Protein AF-A0A9E2UF08-F1 (afdb_monomer_lite)

pLDDT: mean 84.99, std 10.38, range [48.84, 98.25]

Secondary structure (DSSP, 8-state):
--TT-----S--HHHHT---B-HHHHHHHHHTSPPPSSSSSTTSPPPP-----HHHHTTT-SSSS---HHHHHHHHHHH---S---TTTTS----SSS-EEEEEEEEEE--S--S--GGGSTT-EEEEEEEEEEESS--STTSEEEEEEEEEEES-S-TT-SS-B--EEEEEESBSS-EE-SSGGG---BSS-B--GGGGGGGHHHHHHHHHHHHHH-S-TTS---

Sequence (226 aa):
MEPGFFGTEQFTEEDRAYRGSRFSEVRDAIFANPYQKVWGGAGEPPLPIYDVTLPSAVRGILPPGSPYFFRQAVARAVDSHADLRWGTDRKGFRRIIHPNGICLTGLWEISAQTPYSGYFRKDCRALVVGRYSTCCTETRRGYERSLSLVGKLFPTTDPNHSEPLSTANFFTQQDIGGDRTDYINDAELRNAPNTTSWRRGFGVPVLLIEATLFMKIDRQPTQRQL

Foldseek 3Di:
DPLPFQDDLADDVVQVVDDFAALLVLVCLQPVPPDDPDAPPDVHHHDDFRFQDPCLQQPQVDDDDRHRSNLRNLLCVPRGQDSDAQPPPRNGGQDNWQRAWGKDKDKDAACDADPDDDCNGHGHIFIKIKIWTWTGGDDAAQDWTWIKIKIWTFRDPDSPDPDGGRTDIAIWIAEPLTDHHRDPVPRDTDLQHHHPNVSVPVCNVSVVSQQVSCVVNPVCSRRTGD

Radius of gyration: 17.9 Å; chains: 1; bounding box: 46×44×48 Å

Structure (mmCIF, N/CA/C/O backbone):
data_AF-A0A9E2UF08-F1
#
_entry.id   AF-A0A9E2UF08-F1
#
loop_
_atom_site.group_PDB
_atom_site.id
_atom_site.type_symbol
_atom_site.label_atom_id
_atom_site.label_alt_id
_atom_site.label_comp_id
_atom_site.label_asym_id
_atom_site.label_entity_id
_atom_site.label_seq_id
_atom_site.pdbx_PDB_ins_code
_atom_site.Cartn_x
_atom_site.Cartn_y
_atom_site.Cartn_z
_atom_site.occupancy
_atom_site.B_iso_or_equiv
_atom_site.auth_seq_id
_atom_site.auth_comp_id
_atom_site.auth_asym_id
_atom_site.auth_atom_id
_atom_site.pdbx_PDB_model_num
ATOM 1 N N . MET A 1 1 ? -6.107 3.713 -19.080 1.00 51.34 1 MET A N 1
ATOM 2 C CA . MET A 1 1 ? -5.407 4.920 -18.592 1.00 51.34 1 MET A CA 1
ATOM 3 C C . MET A 1 1 ? -4.209 5.117 -19.506 1.00 51.34 1 MET A C 1
ATOM 5 O O . MET A 1 1 ? -3.535 4.127 -19.768 1.00 51.34 1 MET A O 1
ATOM 9 N N . GLU A 1 2 ? -3.999 6.308 -20.072 1.00 51.84 2 GLU A N 1
ATOM 10 C CA . GLU A 1 2 ? -2.863 6.527 -20.979 1.00 51.84 2 GLU A CA 1
ATOM 11 C C . GLU A 1 2 ? -1.526 6.249 -20.266 1.00 51.84 2 GLU A C 1
ATOM 13 O O . GLU A 1 2 ? -1.390 6.596 -19.088 1.00 51.84 2 GLU A O 1
ATOM 18 N N . PRO A 1 3 ? -0.512 5.681 -20.948 1.00 50.38 3 PRO A N 1
ATOM 19 C CA . PRO A 1 3 ? 0.769 5.312 -20.341 1.00 50.38 3 PRO A CA 1
ATOM 20 C C . PRO A 1 3 ? 1.516 6.472 -19.675 1.00 50.38 3 PRO A C 1
ATOM 22 O O . PRO A 1 3 ? 2.424 6.225 -18.887 1.00 50.38 3 PRO A O 1
ATOM 25 N N . GLY A 1 4 ? 1.140 7.721 -19.963 1.00 56.47 4 GLY A N 1
ATOM 26 C CA . GLY A 1 4 ? 1.705 8.930 -19.375 1.00 56.47 4 GLY A CA 1
ATOM 27 C C . GLY A 1 4 ? 0.835 9.613 -18.314 1.00 56.47 4 GLY A C 1
ATOM 28 O O . GLY A 1 4 ? 1.261 10.643 -17.804 1.00 56.47 4 GLY A O 1
ATOM 29 N N . PHE A 1 5 ? -0.352 9.119 -17.965 1.00 64.12 5 PHE A N 1
ATOM 30 C CA . PHE A 1 5 ? -1.219 9.799 -16.998 1.00 64.12 5 PHE A CA 1
ATOM 31 C C . PHE A 1 5 ? -1.095 9.167 -15.605 1.00 64.12 5 PHE A C 1
ATOM 33 O O . PHE A 1 5 ? -1.382 7.986 -15.421 1.00 64.12 5 PHE A O 1
ATOM 40 N N . PHE A 1 6 ? -0.651 9.956 -14.624 1.00 68.69 6 PHE A N 1
ATOM 41 C CA . PHE A 1 6 ? -0.526 9.552 -13.214 1.00 68.69 6 PHE A CA 1
ATOM 42 C C . PHE A 1 6 ? -1.674 10.090 -12.342 1.00 68.69 6 PHE A C 1
ATOM 44 O O . PHE A 1 6 ? -1.630 9.978 -11.125 1.00 68.69 6 PHE A O 1
ATOM 51 N N . GLY A 1 7 ? -2.715 10.674 -12.950 1.00 72.06 7 GLY A N 1
ATOM 52 C CA . GLY A 1 7 ? -3.831 11.279 -12.222 1.00 72.06 7 GLY A CA 1
ATOM 53 C C . GLY A 1 7 ? -3.437 12.483 -11.362 1.00 72.06 7 GLY A C 1
ATOM 54 O O . GLY A 1 7 ? -2.393 13.111 -11.559 1.00 72.06 7 GLY A O 1
ATOM 55 N N . THR A 1 8 ? -4.309 12.828 -10.413 1.00 77.44 8 THR A N 1
ATOM 56 C CA . THR A 1 8 ? -4.103 13.945 -9.483 1.00 77.44 8 THR A CA 1
ATOM 57 C C . THR A 1 8 ? -3.119 13.549 -8.383 1.00 77.44 8 THR A C 1
ATOM 59 O O . THR A 1 8 ? -3.494 12.975 -7.359 1.00 77.44 8 THR A O 1
ATOM 62 N N . GLU A 1 9 ? -1.843 13.890 -8.583 1.00 79.19 9 GLU A N 1
ATOM 63 C CA . GLU A 1 9 ? -0.777 13.599 -7.612 1.00 79.19 9 GLU A CA 1
ATOM 64 C C . GLU A 1 9 ? -0.777 14.526 -6.380 1.00 79.19 9 GLU A C 1
ATOM 66 O O . GLU A 1 9 ? -0.129 14.250 -5.373 1.00 79.19 9 GLU A O 1
ATOM 71 N N . GLN A 1 10 ? -1.540 15.617 -6.449 1.00 81.38 10 GLN A N 1
ATOM 72 C CA . GLN A 1 10 ? -1.577 16.703 -5.470 1.00 81.38 10 GLN A CA 1
ATOM 73 C C . GLN A 1 10 ? -2.413 16.377 -4.243 1.00 81.38 10 GLN A C 1
ATOM 75 O O . GLN A 1 10 ? -3.440 15.721 -4.352 1.00 81.38 10 GLN A O 1
ATOM 80 N N . PHE A 1 11 ? -2.021 16.911 -3.090 1.00 81.44 11 PHE A N 1
ATOM 81 C CA . PHE A 1 11 ? -2.913 17.063 -1.944 1.00 81.44 11 PHE A CA 1
ATOM 82 C C . PHE A 1 11 ? -3.945 18.165 -2.249 1.00 81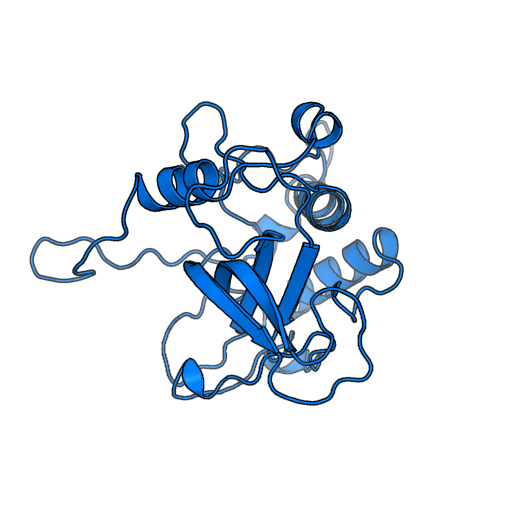.44 11 PHE A C 1
ATOM 84 O O . PHE A 1 11 ? -3.560 19.283 -2.598 1.00 81.44 11 PHE A O 1
ATOM 91 N N . THR A 1 12 ? -5.237 17.846 -2.175 1.00 84.62 12 THR A N 1
ATOM 92 C CA . THR A 1 12 ? -6.358 18.709 -2.572 1.00 84.62 12 THR A CA 1
ATOM 93 C C . THR A 1 12 ? -7.196 19.130 -1.361 1.00 84.62 12 THR A C 1
ATOM 95 O O . THR A 1 12 ? -6.949 18.731 -0.222 1.00 84.62 12 THR A O 1
ATOM 98 N N . GLU A 1 13 ? -8.204 19.972 -1.591 1.00 84.44 13 GLU A N 1
ATOM 99 C CA . GLU A 1 13 ? -9.157 20.372 -0.550 1.00 84.44 13 GLU A CA 1
ATOM 100 C C . GLU A 1 13 ? -10.019 19.207 -0.054 1.00 84.44 13 GLU A C 1
ATOM 102 O O . GLU A 1 13 ? -10.341 19.170 1.131 1.00 84.44 13 GLU A O 1
ATOM 107 N N . GLU A 1 14 ? -10.319 18.230 -0.915 1.00 83.75 14 GLU A N 1
ATOM 108 C CA . GLU A 1 14 ? -11.027 16.998 -0.539 1.00 83.75 14 GLU A CA 1
ATOM 109 C C . GLU A 1 14 ? -10.278 16.251 0.575 1.00 83.75 14 GLU A C 1
ATOM 111 O O . GLU A 1 14 ? -10.881 15.803 1.547 1.00 83.75 14 GLU A O 1
ATOM 116 N N . ASP A 1 15 ? -8.945 16.214 0.508 1.00 84.56 15 ASP A N 1
ATOM 117 C CA . ASP A 1 15 ? -8.131 15.573 1.542 1.00 84.56 15 ASP A CA 1
ATOM 118 C C . ASP A 1 15 ? -8.102 16.348 2.851 1.00 84.56 15 ASP A C 1
ATOM 120 O O . ASP A 1 15 ? -8.117 15.753 3.925 1.00 84.56 15 ASP A O 1
ATOM 124 N N . ARG A 1 16 ? -8.078 17.684 2.776 1.00 85.50 16 ARG A N 1
ATOM 125 C CA . ARG A 1 16 ? -8.164 18.555 3.962 1.00 85.50 16 ARG A CA 1
ATOM 126 C C . ARG A 1 16 ? -9.531 18.446 4.634 1.00 85.50 16 ARG A C 1
ATOM 128 O O . ARG A 1 16 ? -9.650 18.564 5.857 1.00 85.50 16 ARG A O 1
ATOM 135 N N . ALA A 1 17 ? -10.571 18.244 3.833 1.00 87.44 17 ALA A N 1
ATOM 136 C CA . ALA A 1 17 ? -11.941 18.074 4.287 1.00 87.44 17 ALA A CA 1
ATOM 137 C C . ALA A 1 17 ? -12.223 16.661 4.820 1.00 87.44 17 ALA A C 1
ATOM 139 O O . ALA A 1 17 ? -13.281 16.453 5.406 1.00 87.44 17 ALA A O 1
ATOM 140 N N . TYR A 1 18 ? -11.292 15.711 4.679 1.00 88.56 18 TYR A N 1
ATOM 141 C CA . TYR A 1 18 ? -11.469 14.338 5.137 1.00 88.56 18 TYR A CA 1
ATOM 142 C C . TYR A 1 18 ? -11.771 14.255 6.643 1.00 88.56 18 TYR A C 1
ATOM 144 O O . TYR A 1 18 ? -11.090 14.881 7.462 1.00 88.56 18 TYR A O 1
ATOM 152 N N . ARG A 1 19 ? -12.800 13.485 7.020 1.00 89.81 19 ARG A N 1
ATOM 153 C CA . ARG A 1 19 ? -13.236 13.285 8.421 1.00 89.81 19 ARG A CA 1
ATOM 154 C C . ARG A 1 19 ? -13.386 11.813 8.816 1.00 89.81 19 ARG A C 1
ATOM 156 O O . ARG A 1 19 ? -13.914 11.526 9.884 1.00 89.81 19 ARG A O 1
ATOM 163 N N . GLY A 1 20 ? -12.903 10.897 7.983 1.00 92.75 20 GLY A N 1
ATOM 164 C CA . GLY A 1 20 ? -13.119 9.461 8.142 1.00 92.75 20 GLY A CA 1
ATOM 165 C C . GLY A 1 20 ? -13.979 8.881 7.024 1.00 92.75 20 GLY A C 1
ATOM 166 O O . GLY A 1 20 ? -14.598 9.617 6.256 1.00 92.75 20 GLY A O 1
ATOM 167 N N . SER A 1 21 ? -14.011 7.553 6.954 1.00 94.56 21 SER A N 1
ATOM 168 C CA . SER A 1 21 ? -14.795 6.789 5.979 1.00 94.56 21 SER A CA 1
ATOM 169 C C . SER A 1 21 ? -15.485 5.621 6.664 1.00 94.56 21 SER A C 1
ATOM 171 O O . SER A 1 21 ? -15.026 5.138 7.703 1.00 94.56 21 SER A O 1
ATOM 173 N N . ARG A 1 22 ? -16.573 5.123 6.074 1.00 95.94 22 ARG A N 1
ATOM 174 C CA . ARG A 1 22 ? -17.138 3.832 6.477 1.00 95.94 22 ARG A CA 1
ATOM 175 C C . ARG A 1 22 ? -16.329 2.715 5.832 1.00 95.94 22 ARG A C 1
ATOM 177 O O . ARG A 1 22 ? -15.998 2.787 4.648 1.00 95.94 22 ARG A O 1
ATOM 184 N N . PHE A 1 23 ? -16.054 1.652 6.583 1.00 96.94 23 PHE A N 1
ATOM 185 C CA . PHE A 1 23 ? -15.332 0.500 6.039 1.00 96.94 23 PHE A CA 1
ATOM 186 C C . PHE A 1 23 ? -16.060 -0.115 4.833 1.00 96.94 23 PHE A C 1
ATOM 188 O O . PHE A 1 23 ? -15.421 -0.440 3.833 1.00 96.94 23 PHE A O 1
ATOM 195 N N . SER A 1 24 ? -17.389 -0.235 4.907 1.00 96.50 24 SER A N 1
ATOM 196 C CA . SER A 1 24 ? -18.222 -0.768 3.825 1.00 96.50 24 SER A CA 1
ATOM 197 C C . SER A 1 24 ? -18.086 0.039 2.536 1.00 96.50 24 SER A C 1
ATOM 199 O O . SER A 1 24 ? -17.832 -0.548 1.493 1.00 96.50 24 SER A O 1
ATOM 201 N N . GLU A 1 25 ? -18.157 1.370 2.602 1.00 94.38 25 GLU A N 1
ATOM 202 C CA . GLU A 1 25 ? -18.008 2.247 1.430 1.00 94.38 25 GLU A CA 1
ATOM 203 C C . GLU A 1 25 ? -16.636 2.079 0.768 1.00 94.38 25 GLU A C 1
ATOM 205 O O . GLU A 1 25 ? -16.538 1.973 -0.457 1.00 94.38 25 GLU A O 1
ATOM 210 N N . VAL A 1 26 ? -15.571 2.001 1.574 1.00 93.69 26 VAL A N 1
ATOM 211 C CA . VAL A 1 26 ? -14.205 1.814 1.066 1.00 93.69 26 VAL A CA 1
ATOM 212 C C . VAL A 1 26 ? -14.034 0.440 0.427 1.00 93.69 26 VAL A C 1
ATOM 214 O O . VAL A 1 26 ? -13.518 0.337 -0.689 1.00 93.69 26 VAL A O 1
ATOM 217 N N . ARG A 1 27 ? -14.499 -0.613 1.105 1.00 94.00 27 ARG A N 1
ATOM 218 C CA . ARG A 1 27 ? -14.499 -1.987 0.594 1.00 94.00 27 ARG A CA 1
ATOM 219 C C . ARG A 1 27 ? -15.261 -2.072 -0.726 1.00 94.00 27 ARG A C 1
ATOM 221 O O . ARG A 1 27 ? -14.717 -2.562 -1.712 1.00 94.00 27 ARG A O 1
ATOM 228 N N . ASP A 1 28 ? -16.496 -1.590 -0.754 1.00 92.69 28 ASP A N 1
ATOM 229 C CA . ASP A 1 28 ? -17.382 -1.717 -1.909 1.00 92.69 28 ASP A CA 1
ATOM 230 C C . ASP A 1 28 ? -16.814 -0.961 -3.111 1.00 92.69 28 ASP A C 1
ATOM 232 O O . ASP A 1 28 ? -16.818 -1.484 -4.224 1.00 92.69 28 ASP A O 1
ATOM 236 N N . ALA A 1 29 ? -16.220 0.216 -2.890 1.00 89.62 29 ALA A N 1
ATOM 237 C CA . ALA A 1 29 ? -15.519 0.932 -3.944 1.00 89.62 29 ALA A CA 1
ATOM 238 C C . ALA A 1 29 ? -14.335 0.118 -4.492 1.00 89.62 29 ALA A C 1
ATOM 240 O O . ALA A 1 29 ? -14.204 -0.035 -5.706 1.00 89.62 29 ALA A O 1
ATOM 241 N N . ILE A 1 30 ? -13.477 -0.428 -3.622 1.00 88.50 30 ILE A N 1
ATOM 242 C CA . ILE A 1 30 ? -12.298 -1.211 -4.032 1.00 88.50 30 ILE A CA 1
ATOM 243 C C . ILE A 1 30 ? -12.697 -2.427 -4.870 1.00 88.50 30 ILE A C 1
ATOM 245 O O . ILE A 1 30 ? -12.038 -2.730 -5.864 1.00 88.50 30 ILE A O 1
ATOM 249 N N . PHE A 1 31 ? -13.782 -3.104 -4.497 1.00 86.94 31 PHE A N 1
ATOM 250 C CA . PHE A 1 31 ? -14.254 -4.302 -5.188 1.00 86.94 31 PHE A CA 1
ATOM 251 C C . PHE A 1 31 ? -15.245 -4.026 -6.326 1.00 86.94 31 PHE A C 1
ATOM 253 O O . PHE A 1 31 ? -15.628 -4.966 -7.019 1.00 86.94 31 PHE A O 1
ATOM 260 N N . ALA A 1 32 ? -15.607 -2.765 -6.589 1.00 87.12 32 ALA A N 1
ATOM 261 C CA . ALA A 1 32 ? -16.484 -2.396 -7.703 1.00 87.12 32 ALA A CA 1
ATOM 262 C C . ALA A 1 32 ? -15.882 -2.736 -9.079 1.00 87.12 32 ALA A C 1
ATOM 264 O O . ALA A 1 32 ? -16.616 -2.956 -10.040 1.00 87.12 32 ALA A O 1
ATOM 265 N N . ASN A 1 33 ? -14.549 -2.799 -9.173 1.00 80.62 33 ASN A N 1
ATOM 266 C CA . ASN A 1 33 ? -13.815 -3.179 -10.380 1.00 80.62 33 ASN A CA 1
ATOM 267 C C . ASN A 1 33 ? -12.904 -4.379 -10.068 1.00 80.62 33 ASN A C 1
ATOM 269 O O . ASN A 1 33 ? -11.702 -4.193 -9.858 1.00 80.62 33 ASN A O 1
ATOM 273 N N . PRO A 1 34 ? -13.455 -5.602 -9.969 1.00 75.25 34 PRO A N 1
ATOM 274 C CA . PRO A 1 34 ? -12.687 -6.760 -9.537 1.00 75.25 34 PRO A CA 1
ATOM 275 C C . PRO A 1 34 ? -11.575 -7.100 -10.533 1.00 75.25 34 PRO A C 1
ATOM 277 O O . PRO A 1 34 ? -11.720 -6.937 -11.747 1.00 75.25 34 PRO A O 1
ATOM 280 N N . TYR A 1 35 ? -10.465 -7.624 -10.010 1.00 76.62 35 TYR A N 1
ATOM 281 C CA . TYR A 1 35 ? -9.409 -8.195 -10.840 1.00 76.62 35 TYR A CA 1
ATOM 282 C C . TYR A 1 35 ? -9.964 -9.326 -11.709 1.00 76.62 35 TYR A C 1
ATOM 284 O O . TYR A 1 35 ? -10.864 -10.064 -11.299 1.00 76.62 35 TYR A O 1
ATOM 292 N N . GLN A 1 36 ? -9.389 -9.491 -12.901 1.00 80.44 36 GLN A N 1
ATOM 293 C CA . GLN A 1 36 ? -9.712 -10.640 -13.736 1.00 80.44 36 GLN A CA 1
ATOM 294 C C . GLN A 1 36 ? -9.357 -11.930 -12.999 1.00 80.44 36 GLN A C 1
ATOM 296 O O . GLN A 1 36 ? -8.334 -12.011 -12.314 1.00 80.44 36 GLN A O 1
ATOM 301 N N . LYS A 1 37 ? -10.218 -12.939 -13.149 1.00 80.25 37 LYS A N 1
ATOM 302 C CA . LYS A 1 37 ? -10.011 -14.256 -12.535 1.00 80.25 37 LYS A CA 1
ATOM 303 C C . LYS A 1 37 ? -8.838 -14.998 -13.174 1.00 80.25 37 LYS A C 1
ATOM 305 O O . LYS A 1 37 ? -8.152 -15.747 -12.488 1.00 80.25 37 LYS A O 1
ATOM 310 N N . VAL A 1 38 ? -8.619 -14.783 -14.471 1.00 82.44 38 VAL A N 1
ATOM 311 C CA . VAL A 1 38 ? -7.543 -15.390 -15.254 1.00 82.44 38 VAL A CA 1
ATOM 312 C C . VAL A 1 38 ? -6.852 -14.287 -16.041 1.00 82.44 38 VAL A C 1
ATOM 314 O O . VAL A 1 38 ? -7.511 -13.531 -16.741 1.00 82.44 38 VAL A O 1
ATOM 317 N N . TRP A 1 39 ? -5.530 -14.212 -15.924 1.00 85.19 39 TRP A N 1
ATOM 318 C CA . TRP A 1 39 ? -4.688 -13.317 -16.714 1.00 85.19 39 TRP A CA 1
ATOM 319 C C . TRP A 1 39 ? -3.833 -14.149 -17.670 1.00 85.19 39 TRP A C 1
ATOM 321 O O . TRP A 1 39 ? -3.268 -15.162 -17.258 1.00 85.19 39 TRP A O 1
ATOM 331 N N . GLY A 1 40 ? -3.712 -13.721 -18.927 1.00 85.38 40 GLY A N 1
ATOM 332 C CA . GLY A 1 40 ? -2.859 -14.369 -19.933 1.00 85.38 40 GLY A CA 1
ATOM 333 C C . GLY A 1 40 ? -3.323 -15.757 -20.394 1.00 85.38 40 GLY A C 1
ATOM 334 O O . GLY A 1 40 ? -2.526 -16.508 -20.953 1.00 85.38 40 GLY A O 1
ATOM 335 N N . GLY A 1 41 ? -4.588 -16.113 -20.147 1.00 88.88 41 GLY A N 1
ATOM 336 C CA . GLY A 1 41 ? -5.237 -17.286 -20.739 1.00 88.88 41 GLY A CA 1
ATOM 337 C C . GLY A 1 41 ? -5.576 -17.083 -22.222 1.00 88.88 41 GLY A C 1
ATOM 338 O O . GLY A 1 41 ? -5.432 -15.989 -22.766 1.00 88.88 41 GLY A O 1
ATOM 339 N N . ALA A 1 42 ? -6.051 -18.134 -22.896 1.00 90.81 42 ALA A N 1
ATOM 340 C CA . ALA A 1 42 ? -6.475 -18.032 -24.294 1.00 90.81 42 ALA A CA 1
ATOM 341 C C . ALA A 1 42 ? -7.632 -17.025 -24.440 1.00 90.81 42 ALA A C 1
ATOM 343 O O . ALA A 1 42 ? -8.708 -17.238 -23.890 1.00 90.81 42 ALA A O 1
ATOM 344 N N . GLY A 1 43 ? -7.402 -15.933 -25.177 1.00 87.31 43 GLY A N 1
ATOM 345 C CA . GLY A 1 43 ? -8.374 -14.845 -25.347 1.00 87.31 43 GLY A CA 1
ATOM 346 C C . GLY A 1 43 ? -8.429 -13.832 -24.195 1.00 87.31 43 GLY A C 1
ATOM 347 O O . GLY A 1 43 ? -9.140 -12.839 -24.316 1.00 87.31 43 GLY A O 1
ATOM 348 N N . GLU A 1 44 ? -7.659 -14.035 -23.123 1.00 89.38 44 GLU A N 1
ATOM 349 C CA . GLU A 1 44 ? -7.601 -13.133 -21.968 1.00 89.38 44 GLU A CA 1
ATOM 350 C C . GLU A 1 44 ? -6.382 -12.203 -22.059 1.00 89.38 44 GLU A C 1
ATOM 352 O O . GLU A 1 44 ? -5.307 -12.619 -22.510 1.00 89.38 44 GLU A O 1
ATOM 357 N N . PRO A 1 45 ? -6.487 -10.941 -21.614 1.00 87.94 45 PRO A N 1
ATOM 358 C CA . PRO A 1 45 ? -5.351 -10.033 -21.638 1.00 87.94 45 PRO A CA 1
ATOM 359 C C . PRO A 1 45 ? -4.277 -10.456 -20.617 1.00 87.94 45 PRO A C 1
ATOM 361 O O . PRO A 1 45 ? -4.574 -11.101 -19.606 1.00 87.94 45 PRO A O 1
ATOM 364 N N . PRO A 1 46 ? -3.003 -10.095 -20.847 1.00 86.94 46 PRO A N 1
ATOM 365 C CA . PRO A 1 46 ? -1.935 -10.363 -19.892 1.00 86.94 46 PRO A CA 1
ATOM 366 C C . PRO A 1 46 ? -2.100 -9.517 -18.624 1.00 86.94 46 PRO A C 1
ATOM 368 O O . PRO A 1 46 ? -2.690 -8.434 -18.656 1.00 86.94 46 PRO A O 1
ATOM 371 N N . LEU A 1 47 ? -1.524 -9.986 -17.512 1.00 83.94 47 LEU A N 1
ATOM 372 C CA . LEU A 1 47 ? -1.447 -9.202 -16.278 1.00 83.94 47 LEU A CA 1
ATOM 373 C C . LEU A 1 47 ? -0.703 -7.885 -16.568 1.00 83.94 47 LEU A C 1
ATOM 375 O O . LEU A 1 47 ? 0.437 -7.941 -17.040 1.00 83.94 47 LEU A O 1
ATOM 379 N N . PRO A 1 48 ? -1.299 -6.707 -16.303 1.00 83.19 48 PRO A N 1
ATOM 380 C CA . PRO A 1 48 ? -0.628 -5.442 -16.549 1.00 83.19 48 PRO A CA 1
ATOM 381 C C . PRO A 1 48 ? 0.588 -5.299 -15.633 1.00 83.19 48 PRO A C 1
ATOM 383 O O . PRO A 1 48 ? 0.483 -5.437 -14.414 1.00 83.19 48 PRO A O 1
ATOM 386 N N . ILE A 1 49 ? 1.730 -4.976 -16.238 1.00 86.88 49 ILE A N 1
ATOM 387 C CA . ILE A 1 49 ? 2.972 -4.641 -15.544 1.00 86.88 49 ILE A CA 1
ATOM 388 C C . ILE A 1 49 ? 3.323 -3.205 -15.912 1.00 86.88 49 ILE A C 1
ATOM 390 O O . ILE A 1 49 ? 3.379 -2.843 -17.086 1.00 86.88 49 ILE A O 1
ATOM 394 N N . TYR A 1 50 ? 3.529 -2.380 -14.894 1.00 87.19 50 TYR A N 1
ATOM 395 C CA . TYR A 1 50 ? 3.889 -0.979 -15.041 1.00 87.19 50 TYR A CA 1
ATOM 396 C C . TYR A 1 50 ? 5.316 -0.743 -14.564 1.00 87.19 50 TYR A C 1
ATOM 398 O O . TYR A 1 50 ? 5.683 -1.135 -13.455 1.00 87.19 50 TYR A O 1
ATOM 406 N N . ASP A 1 51 ? 6.089 -0.035 -15.379 1.00 85.19 51 ASP A N 1
ATOM 407 C CA . ASP A 1 51 ? 7.476 0.278 -15.071 1.00 85.19 51 ASP A CA 1
ATOM 408 C C . ASP A 1 51 ? 7.611 1.525 -14.208 1.00 85.19 51 ASP A C 1
ATOM 410 O O . ASP A 1 51 ? 6.924 2.532 -14.406 1.00 85.19 51 ASP A O 1
ATOM 414 N N . VAL A 1 52 ? 8.575 1.477 -13.291 1.00 84.88 52 VAL A N 1
ATOM 415 C CA . VAL A 1 52 ? 9.099 2.676 -12.636 1.00 84.88 52 VAL A CA 1
ATOM 416 C C . VAL A 1 52 ? 10.342 3.099 -13.398 1.00 84.88 52 VAL A C 1
ATOM 418 O O . VAL A 1 52 ? 11.323 2.361 -13.458 1.00 84.88 52 VAL A O 1
ATOM 421 N N . THR A 1 53 ? 10.309 4.292 -13.982 1.00 83.31 53 THR A N 1
ATOM 422 C CA . THR A 1 53 ? 11.397 4.793 -14.829 1.00 83.31 53 THR A CA 1
ATOM 423 C C . THR A 1 53 ? 11.953 6.103 -14.279 1.00 83.31 53 THR A C 1
ATOM 425 O O . THR A 1 53 ? 11.226 6.893 -13.668 1.00 83.31 53 THR A O 1
ATOM 428 N N . LEU A 1 54 ? 13.232 6.388 -14.534 1.00 83.31 54 LEU A N 1
ATOM 429 C CA . LEU A 1 54 ? 13.814 7.683 -14.173 1.00 83.31 54 LEU A CA 1
ATOM 430 C C . LEU A 1 54 ? 13.027 8.862 -14.784 1.00 83.31 54 LEU A C 1
ATOM 432 O O . LEU A 1 54 ? 12.680 9.760 -14.019 1.00 83.31 54 LEU A O 1
ATOM 436 N N . PRO A 1 55 ? 12.625 8.845 -16.077 1.00 82.56 55 PRO A N 1
ATOM 437 C CA . PRO A 1 55 ? 11.746 9.867 -16.649 1.00 82.56 55 PRO A CA 1
ATOM 438 C C . PRO A 1 55 ? 10.447 10.092 -15.868 1.00 82.56 55 PRO A C 1
ATOM 440 O O . PRO A 1 55 ? 10.061 11.239 -15.654 1.00 82.56 55 PRO A O 1
ATOM 443 N N . SER A 1 56 ? 9.783 9.027 -15.397 1.00 79.56 56 SER A N 1
ATOM 444 C CA . SER A 1 56 ? 8.591 9.183 -14.549 1.00 79.56 56 SER A CA 1
ATOM 445 C C . SER A 1 56 ? 8.905 9.830 -13.200 1.00 79.56 56 SER A C 1
ATOM 447 O O . SER A 1 56 ? 8.128 10.662 -12.736 1.00 79.56 56 SER A O 1
ATOM 449 N N . ALA A 1 57 ? 10.061 9.509 -12.610 1.00 81.31 57 ALA A N 1
ATOM 450 C CA . ALA A 1 57 ? 10.489 10.059 -11.331 1.00 81.31 57 ALA A CA 1
ATOM 451 C C . ALA A 1 57 ? 10.914 11.531 -11.421 1.00 81.31 57 ALA A C 1
ATOM 453 O O . ALA A 1 57 ? 10.783 12.225 -10.426 1.00 81.31 57 ALA A O 1
ATOM 454 N N . VAL A 1 58 ? 11.382 12.023 -12.579 1.00 81.50 58 VAL A N 1
ATOM 455 C CA . VAL A 1 58 ? 11.811 13.429 -12.779 1.00 81.50 58 VAL A CA 1
ATOM 456 C C . VAL A 1 58 ? 10.784 14.301 -13.509 1.00 81.50 58 VAL A C 1
ATOM 458 O O . VAL A 1 58 ? 11.052 15.456 -13.853 1.00 81.50 58 VAL A O 1
ATOM 461 N N . ARG A 1 59 ? 9.592 13.769 -13.786 1.00 79.38 59 ARG A N 1
ATOM 462 C CA . ARG A 1 59 ? 8.580 14.483 -14.567 1.00 79.38 59 ARG A CA 1
ATOM 463 C C . ARG A 1 59 ? 8.111 15.755 -13.855 1.00 79.38 59 ARG A C 1
ATOM 465 O O . ARG A 1 59 ? 7.684 15.713 -12.704 1.00 79.38 59 ARG A O 1
ATOM 472 N N . GLY A 1 60 ? 8.121 16.877 -14.576 1.00 71.19 60 GLY A N 1
ATOM 473 C CA . GLY A 1 60 ? 7.726 18.186 -14.041 1.00 71.19 60 GLY A CA 1
ATOM 474 C C . GLY A 1 60 ? 8.834 18.913 -13.269 1.00 71.19 60 GLY A C 1
ATOM 475 O O . GLY A 1 60 ? 8.538 19.846 -12.535 1.00 71.19 60 GLY A O 1
ATOM 476 N N . ILE A 1 61 ? 10.102 18.493 -13.398 1.00 76.75 61 ILE A N 1
ATOM 477 C CA . ILE A 1 61 ? 11.251 19.229 -12.835 1.00 76.75 61 ILE A CA 1
ATOM 478 C C . ILE A 1 61 ? 11.664 20.424 -13.715 1.00 76.75 61 ILE A C 1
ATOM 480 O O . ILE A 1 61 ? 12.127 21.431 -13.183 1.00 76.75 61 ILE A O 1
ATOM 484 N N . LEU A 1 62 ? 11.506 20.340 -15.043 1.00 65.88 62 LEU A N 1
ATOM 485 C CA . LEU A 1 62 ? 11.930 21.405 -15.964 1.00 65.88 62 LEU A CA 1
ATOM 486 C C . LEU A 1 62 ? 10.806 22.440 -16.215 1.00 65.88 62 LEU A C 1
ATOM 488 O O . LEU A 1 62 ? 9.664 22.033 -16.446 1.00 65.88 62 LEU A O 1
ATOM 492 N N . PRO A 1 63 ? 11.099 23.760 -16.189 1.00 57.59 63 PRO A N 1
ATOM 493 C CA . PRO A 1 63 ? 10.111 24.816 -16.432 1.00 57.59 63 PRO A CA 1
ATOM 494 C C . PRO A 1 63 ? 9.737 25.002 -17.922 1.00 57.59 63 PRO A C 1
ATOM 496 O O . PRO A 1 63 ? 10.521 24.604 -18.784 1.00 57.59 63 PRO A O 1
ATOM 499 N N . PRO A 1 64 ? 8.605 25.684 -18.233 1.00 56.09 64 PRO A N 1
ATOM 500 C CA . PRO A 1 64 ? 7.677 26.329 -17.299 1.00 56.09 64 PRO A CA 1
ATOM 501 C C . PRO A 1 64 ? 6.285 25.667 -17.286 1.00 56.09 64 PRO A C 1
ATOM 503 O O . PRO A 1 64 ? 5.631 25.545 -18.317 1.00 56.09 64 PRO A O 1
ATOM 506 N N . GLY A 1 65 ? 5.792 25.293 -16.099 1.00 54.59 65 GLY A N 1
ATOM 507 C CA . GLY A 1 65 ? 4.343 25.161 -15.868 1.00 54.59 65 GLY A CA 1
ATOM 508 C C . GLY A 1 65 ? 3.818 23.839 -15.306 1.00 54.59 65 GLY A C 1
ATOM 509 O O . GLY A 1 65 ? 2.647 23.784 -14.949 1.00 54.59 65 GLY A O 1
ATOM 510 N N . SER A 1 66 ? 4.629 22.787 -15.168 1.00 60.72 66 SER A N 1
ATOM 511 C CA . SER A 1 66 ? 4.178 21.555 -14.498 1.00 60.72 66 SER A CA 1
ATOM 512 C C . SER A 1 66 ? 4.820 21.430 -13.122 1.00 60.72 66 SER A C 1
ATOM 514 O O . SER A 1 66 ? 6.046 21.455 -13.040 1.00 60.72 66 SER A O 1
ATOM 516 N N . PRO A 1 67 ? 4.043 21.295 -12.036 1.00 73.69 67 PRO A N 1
ATOM 517 C CA . PRO A 1 67 ? 4.630 21.050 -10.735 1.00 73.69 67 PRO A CA 1
ATOM 518 C C . PRO A 1 67 ? 5.292 19.669 -10.706 1.00 73.69 67 PRO A C 1
ATOM 520 O O . PRO A 1 67 ? 4.860 18.734 -11.382 1.00 73.69 67 PRO A O 1
ATOM 523 N N . TYR A 1 68 ? 6.351 19.542 -9.908 1.00 82.81 68 TYR A N 1
ATOM 524 C CA . TYR A 1 68 ? 7.107 18.301 -9.803 1.00 82.81 68 TYR A CA 1
ATOM 525 C C . TYR A 1 68 ? 6.234 17.170 -9.227 1.00 82.81 68 TYR A C 1
ATOM 527 O O . TYR A 1 68 ? 6.018 17.097 -8.015 1.00 82.81 68 TYR A O 1
ATOM 535 N N . PHE A 1 69 ? 5.744 16.280 -10.097 1.00 82.88 69 PHE A N 1
ATOM 536 C CA . PHE A 1 69 ? 4.730 15.272 -9.766 1.00 82.88 69 PHE A CA 1
ATOM 537 C C . PHE A 1 69 ? 5.164 14.339 -8.635 1.00 82.88 69 PHE A C 1
ATOM 539 O O . PHE A 1 69 ? 4.374 14.055 -7.737 1.00 82.88 69 PHE A O 1
ATOM 546 N N . PHE A 1 70 ? 6.426 13.901 -8.626 1.00 83.81 70 PHE A N 1
ATOM 547 C CA . PHE A 1 70 ? 6.889 12.991 -7.582 1.00 83.81 70 PHE A CA 1
ATOM 548 C C . PHE A 1 70 ? 6.938 13.676 -6.211 1.00 83.81 70 PHE A C 1
ATOM 550 O O . PHE A 1 70 ? 6.500 13.099 -5.221 1.00 83.81 70 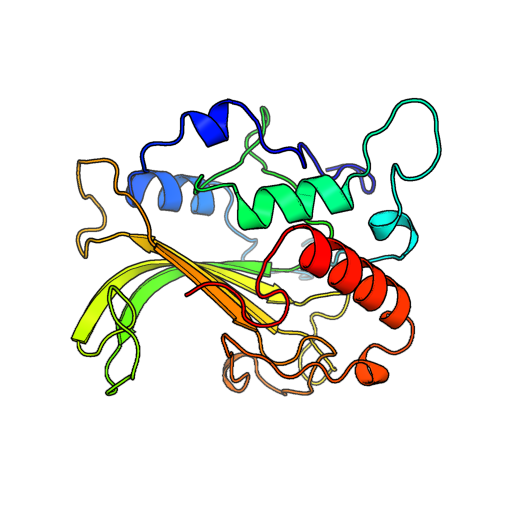PHE A O 1
ATOM 557 N N . ARG A 1 71 ? 7.347 14.950 -6.144 1.00 83.69 71 ARG A N 1
ATOM 558 C CA . ARG A 1 71 ? 7.273 15.727 -4.897 1.00 83.69 71 ARG A CA 1
ATOM 559 C C . ARG A 1 71 ? 5.838 15.846 -4.382 1.00 83.69 71 ARG A C 1
ATOM 561 O O . ARG A 1 71 ? 5.626 15.745 -3.179 1.00 83.69 71 ARG A O 1
ATOM 568 N N . GLN A 1 72 ? 4.868 16.048 -5.273 1.00 85.88 72 GLN A N 1
ATOM 569 C CA . GLN A 1 72 ? 3.451 16.109 -4.901 1.00 85.88 72 GLN A CA 1
ATOM 570 C C . GLN A 1 72 ? 2.953 14.766 -4.366 1.00 85.88 72 GLN A C 1
ATOM 572 O O . GLN A 1 72 ? 2.333 14.728 -3.306 1.00 85.88 72 GLN A O 1
ATOM 577 N N . ALA A 1 73 ? 3.311 13.671 -5.038 1.00 85.19 73 ALA A N 1
ATOM 578 C CA . ALA A 1 73 ? 2.967 12.325 -4.605 1.00 85.19 73 ALA A CA 1
ATOM 579 C C . ALA A 1 73 ? 3.560 11.983 -3.226 1.00 85.19 73 ALA A C 1
ATOM 581 O O . ALA A 1 73 ? 2.873 11.347 -2.426 1.00 85.19 73 ALA A O 1
ATOM 582 N N . VAL A 1 74 ? 4.798 12.418 -2.942 1.00 84.56 74 VAL A N 1
ATOM 583 C CA . VAL A 1 74 ? 5.456 12.247 -1.634 1.00 84.56 74 VAL A CA 1
ATOM 584 C C . VAL A 1 74 ? 4.763 13.078 -0.556 1.00 84.56 74 VAL A C 1
ATOM 586 O O . VAL A 1 74 ? 4.381 12.518 0.465 1.00 84.56 74 VAL A O 1
ATOM 589 N N . ALA A 1 75 ? 4.531 14.375 -0.793 1.00 84.38 75 ALA A N 1
ATOM 590 C CA . ALA A 1 75 ? 3.809 15.238 0.151 1.00 84.38 75 ALA A CA 1
ATOM 591 C C . ALA A 1 75 ? 2.435 14.657 0.490 1.00 84.38 75 ALA A C 1
ATOM 593 O O . ALA A 1 75 ? 2.080 14.480 1.649 1.00 84.38 75 ALA A O 1
ATOM 594 N N . ARG A 1 76 ? 1.701 14.227 -0.536 1.00 85.69 76 ARG A N 1
ATOM 595 C CA . ARG A 1 76 ? 0.415 13.566 -0.364 1.00 85.69 76 ARG A CA 1
ATOM 596 C C . ARG A 1 76 ? 0.514 12.287 0.467 1.00 85.69 76 ARG A C 1
ATOM 598 O O . ARG A 1 76 ? -0.366 12.043 1.280 1.00 85.69 76 ARG A O 1
ATOM 605 N N . ALA A 1 77 ? 1.519 11.446 0.232 1.00 84.75 77 ALA A N 1
ATOM 606 C CA . ALA A 1 77 ? 1.662 10.190 0.966 1.00 84.75 77 ALA A CA 1
ATOM 607 C C . ALA A 1 77 ? 1.843 10.411 2.476 1.00 84.75 77 ALA A C 1
ATOM 609 O O . ALA A 1 77 ? 1.424 9.557 3.250 1.00 84.75 77 ALA A O 1
ATOM 610 N N . VAL A 1 78 ? 2.436 11.543 2.866 1.00 81.88 78 VAL A N 1
ATOM 611 C CA . VAL A 1 78 ? 2.659 11.929 4.264 1.00 81.88 78 VAL A CA 1
ATOM 612 C C . VAL A 1 78 ? 1.444 12.656 4.855 1.00 81.88 78 VAL A C 1
ATOM 614 O O . VAL A 1 78 ? 1.034 12.333 5.966 1.00 81.88 78 VAL A O 1
ATOM 617 N N . ASP A 1 79 ? 0.848 13.592 4.108 1.00 83.69 79 ASP A N 1
ATOM 618 C CA . ASP A 1 79 ? -0.151 14.536 4.637 1.00 83.69 79 ASP A CA 1
ATOM 619 C C . ASP A 1 79 ? -1.614 14.086 4.444 1.00 83.69 79 ASP A C 1
ATOM 621 O O . ASP A 1 79 ? -2.527 14.585 5.105 1.00 83.69 79 ASP A O 1
ATOM 625 N N . SER A 1 80 ? -1.884 13.174 3.505 1.00 85.38 80 SER A N 1
ATOM 626 C CA . SER A 1 80 ? -3.251 12.781 3.146 1.00 85.38 80 SER A CA 1
ATOM 627 C C . SER A 1 80 ? -3.804 11.692 4.056 1.00 85.38 80 SER A C 1
ATOM 629 O O . SER A 1 80 ? -3.354 10.548 4.022 1.00 85.38 80 SER A O 1
ATOM 631 N N . HIS A 1 81 ? -4.887 12.007 4.766 1.00 86.62 81 HIS A N 1
ATOM 632 C CA . HIS A 1 81 ? -5.633 11.024 5.554 1.00 86.62 81 HIS A CA 1
ATOM 633 C C . HIS A 1 81 ? -6.728 10.292 4.765 1.00 86.62 81 HIS A C 1
ATOM 635 O O . HIS A 1 81 ? -7.214 9.278 5.254 1.00 86.62 81 HIS A O 1
ATOM 641 N N . ALA A 1 82 ? -7.078 10.740 3.554 1.00 88.06 82 ALA A N 1
ATOM 642 C CA . ALA A 1 82 ? -8.121 10.118 2.735 1.00 88.06 82 ALA A CA 1
ATOM 643 C C . ALA A 1 82 ? -7.863 8.623 2.453 1.00 88.06 82 ALA A C 1
ATOM 645 O O . ALA A 1 82 ? -6.734 8.222 2.154 1.00 88.06 82 ALA A O 1
ATOM 646 N N . ASP A 1 83 ? -8.919 7.807 2.521 1.00 88.00 83 ASP A N 1
ATOM 647 C CA . ASP A 1 83 ? -8.842 6.353 2.292 1.00 88.00 83 ASP A CA 1
ATOM 648 C C . ASP A 1 83 ? -8.985 5.971 0.817 1.00 88.00 83 ASP A C 1
ATOM 650 O O . ASP A 1 83 ? -8.415 4.979 0.360 1.00 88.00 83 ASP A O 1
ATOM 654 N N . LEU A 1 84 ? -9.721 6.778 0.055 1.00 84.81 84 LEU A N 1
ATOM 655 C CA . LEU A 1 84 ? -9.986 6.563 -1.357 1.00 84.81 84 LEU A CA 1
ATOM 656 C C . LEU A 1 84 ? -9.639 7.802 -2.165 1.00 84.81 84 LEU A C 1
ATOM 658 O O . LEU A 1 84 ? -9.923 8.924 -1.759 1.00 84.81 84 LEU A O 1
ATOM 662 N N . ARG A 1 85 ? -9.095 7.578 -3.362 1.00 79.19 85 ARG A N 1
ATOM 663 C CA . ARG A 1 85 ? -8.942 8.613 -4.381 1.00 79.19 85 ARG A CA 1
ATOM 664 C C . ARG A 1 85 ? -9.157 8.039 -5.757 1.00 79.19 85 ARG A C 1
ATOM 666 O O . ARG A 1 85 ? -8.306 7.339 -6.298 1.00 79.19 85 ARG A O 1
ATOM 673 N N . TRP A 1 86 ? -10.311 8.372 -6.298 1.00 71.38 86 TRP A N 1
ATOM 674 C CA . TRP A 1 86 ? -10.882 7.742 -7.475 1.00 71.38 86 TRP A CA 1
ATOM 675 C C . TRP A 1 86 ? -10.791 8.615 -8.726 1.00 71.38 86 TRP A C 1
ATOM 677 O O . TRP A 1 86 ? -10.974 8.098 -9.822 1.00 71.38 86 TRP A O 1
ATOM 687 N N . GLY A 1 87 ? -10.476 9.906 -8.573 1.00 68.75 87 GLY A N 1
ATOM 688 C CA . GLY A 1 87 ? -10.629 10.872 -9.658 1.00 68.75 87 GLY A CA 1
ATOM 689 C C . GLY A 1 87 ? -12.095 11.002 -10.087 1.00 68.75 87 GLY A C 1
ATOM 690 O O . GLY A 1 87 ? -12.989 10.357 -9.536 1.00 68.75 87 GLY A O 1
ATOM 691 N N . THR A 1 88 ? -12.362 11.837 -11.087 1.00 70.81 88 THR A N 1
ATOM 692 C CA . THR A 1 88 ? -13.721 12.015 -11.627 1.00 70.81 88 THR A CA 1
ATOM 693 C C . THR A 1 88 ? -14.242 10.770 -12.349 1.00 70.81 88 THR A C 1
ATOM 695 O O . THR A 1 88 ? -15.450 10.565 -12.417 1.00 70.81 88 THR A O 1
ATOM 698 N N . ASP A 1 89 ? -13.350 9.919 -12.861 1.00 73.19 89 ASP A N 1
ATOM 699 C CA . ASP A 1 89 ? -13.683 8.722 -13.640 1.00 73.19 89 ASP A CA 1
ATOM 700 C C . ASP A 1 89 ? -13.917 7.466 -12.791 1.00 73.19 89 ASP A C 1
ATOM 702 O O . ASP A 1 89 ? -14.248 6.409 -13.331 1.00 73.19 89 ASP A O 1
ATOM 706 N N . ARG A 1 90 ? -13.737 7.570 -11.471 1.00 71.50 90 ARG A N 1
ATOM 707 C CA . ARG A 1 90 ? -13.798 6.441 -10.546 1.00 71.50 90 ARG A CA 1
ATOM 708 C C . ARG A 1 90 ? -12.908 5.272 -10.937 1.00 71.50 90 ARG A C 1
ATOM 710 O O . ARG A 1 90 ? -13.281 4.117 -10.746 1.00 71.50 90 ARG A O 1
ATOM 717 N N . LYS A 1 91 ? -11.693 5.558 -11.411 1.00 72.25 91 LYS A N 1
ATOM 718 C CA . LYS A 1 91 ? -10.662 4.533 -11.670 1.00 72.25 91 LYS A CA 1
ATOM 719 C C . LYS A 1 91 ? -9.394 4.714 -10.844 1.00 72.25 91 LYS A C 1
ATOM 721 O O . LYS A 1 91 ? -8.495 3.876 -10.900 1.00 72.25 91 LYS A O 1
ATOM 726 N N . GLY A 1 92 ? -9.334 5.780 -10.053 1.00 77.75 92 GLY A N 1
ATOM 727 C CA . GLY A 1 92 ? -8.171 6.138 -9.261 1.00 77.75 92 GLY A CA 1
ATOM 728 C C . GLY A 1 92 ? -7.013 6.601 -10.128 1.00 77.75 92 GLY A C 1
ATOM 729 O O . GLY A 1 92 ? -7.192 7.062 -11.253 1.00 77.75 92 GLY A O 1
ATOM 730 N N . PHE A 1 93 ? -5.804 6.512 -9.590 1.00 78.69 93 PHE A N 1
ATOM 731 C CA . PHE A 1 93 ? -4.605 6.959 -10.281 1.00 78.69 93 PHE A CA 1
ATOM 732 C C . PHE A 1 93 ? -3.484 5.930 -10.173 1.00 78.69 93 PHE A C 1
ATOM 734 O O . PHE A 1 93 ? -3.403 5.148 -9.221 1.00 78.69 93 PHE A O 1
ATOM 741 N N . ARG A 1 94 ? -2.596 5.925 -11.167 1.00 83.88 94 ARG A N 1
ATOM 742 C CA . ARG A 1 94 ? -1.418 5.061 -11.162 1.00 83.88 94 ARG A CA 1
ATOM 743 C C . ARG A 1 94 ? -0.312 5.722 -10.347 1.00 83.88 94 ARG A C 1
ATOM 745 O O . ARG A 1 94 ? 0.092 6.830 -10.667 1.00 83.88 94 ARG A O 1
ATOM 752 N N . ARG A 1 95 ? 0.210 5.022 -9.339 1.00 85.88 95 ARG A N 1
ATOM 753 C CA . ARG A 1 95 ? 1.316 5.522 -8.508 1.00 85.88 95 ARG A CA 1
ATOM 754 C C . ARG A 1 95 ? 2.629 5.577 -9.294 1.00 85.88 95 ARG A C 1
ATOM 756 O O . ARG A 1 95 ? 2.904 4.681 -10.086 1.00 85.88 95 ARG A O 1
ATOM 763 N N . ILE A 1 96 ? 3.456 6.585 -9.020 1.00 86.44 96 ILE A N 1
ATOM 764 C CA . ILE A 1 96 ? 4.815 6.715 -9.582 1.00 86.44 96 ILE A CA 1
ATOM 765 C C . ILE A 1 96 ? 5.739 5.604 -9.058 1.00 86.44 96 ILE A C 1
ATOM 767 O O . ILE A 1 96 ? 6.498 5.018 -9.823 1.00 86.44 96 ILE A O 1
ATOM 771 N N . ILE A 1 97 ? 5.642 5.290 -7.762 1.00 87.38 97 ILE A N 1
ATOM 772 C CA . ILE A 1 97 ? 6.376 4.210 -7.089 1.00 87.38 97 ILE A CA 1
ATOM 773 C C . ILE A 1 97 ? 5.362 3.173 -6.594 1.00 87.38 97 ILE A C 1
ATOM 775 O O . ILE A 1 97 ? 4.242 3.515 -6.211 1.00 87.38 97 ILE A O 1
ATOM 779 N N . HIS A 1 98 ? 5.748 1.898 -6.607 1.00 91.00 98 HIS A N 1
ATOM 780 C CA . HIS A 1 98 ? 4.855 0.763 -6.359 1.00 91.00 98 HIS A CA 1
ATOM 781 C C . HIS A 1 98 ? 3.607 0.739 -7.269 1.00 91.00 98 HIS A C 1
ATOM 783 O O . HIS A 1 98 ? 2.493 0.601 -6.752 1.00 91.00 98 HIS A O 1
ATOM 789 N N . PRO A 1 99 ? 3.715 0.876 -8.606 1.00 89.56 99 PRO A N 1
ATOM 790 C CA . PRO A 1 99 ? 2.538 0.899 -9.478 1.00 89.56 99 PRO A CA 1
ATOM 791 C C . PRO A 1 99 ? 1.823 -0.461 -9.535 1.00 89.56 99 PRO A C 1
ATOM 793 O O . PRO A 1 99 ? 0.599 -0.507 -9.646 1.00 89.56 99 PRO A O 1
ATOM 796 N N . ASN A 1 100 ? 2.565 -1.557 -9.364 1.00 90.69 100 ASN A N 1
ATOM 797 C CA . ASN A 1 100 ? 2.047 -2.921 -9.399 1.00 90.69 100 ASN A CA 1
ATOM 798 C C . ASN A 1 100 ? 1.635 -3.366 -7.992 1.00 90.69 100 ASN A C 1
ATOM 800 O O . ASN A 1 100 ? 2.466 -3.420 -7.082 1.00 90.69 100 ASN A O 1
ATOM 804 N N . GLY A 1 101 ? 0.356 -3.676 -7.796 1.00 90.25 101 GLY A N 1
ATOM 805 C CA . GLY A 1 101 ? -0.143 -4.147 -6.510 1.00 90.25 101 GLY A CA 1
ATOM 806 C C . GLY A 1 101 ? -1.626 -4.481 -6.514 1.00 90.25 101 GLY A C 1
ATOM 807 O O . GLY A 1 101 ? -2.361 -4.080 -7.417 1.00 90.25 101 GLY A O 1
ATOM 808 N N . ILE A 1 102 ? -2.039 -5.193 -5.474 1.00 89.88 102 ILE A N 1
ATOM 809 C CA . ILE A 1 102 ? -3.407 -5.637 -5.240 1.00 89.88 102 ILE A CA 1
ATOM 810 C C . ILE A 1 102 ? -3.963 -5.022 -3.961 1.00 89.88 102 ILE A C 1
ATOM 812 O O . ILE A 1 102 ? -3.228 -4.827 -2.991 1.00 89.88 102 ILE A O 1
ATOM 816 N N . CYS A 1 103 ? -5.257 -4.727 -3.954 1.00 92.12 103 CYS A N 1
ATOM 817 C CA . CYS A 1 103 ? -5.966 -4.364 -2.733 1.00 92.12 103 CYS A CA 1
ATOM 818 C C . CYS A 1 103 ? -6.452 -5.621 -2.002 1.00 92.12 103 CYS A C 1
ATOM 820 O O . CYS A 1 103 ? -6.864 -6.598 -2.625 1.00 92.12 103 CYS A O 1
ATOM 822 N N . LEU A 1 104 ? -6.402 -5.574 -0.677 1.00 93.00 104 LEU A N 1
ATOM 823 C CA . LEU A 1 104 ? -6.783 -6.634 0.246 1.00 93.00 104 LEU A CA 1
ATOM 824 C C . LEU A 1 104 ? -7.686 -6.043 1.326 1.00 93.00 104 LEU A C 1
ATOM 826 O O . LEU A 1 104 ? -7.525 -4.885 1.714 1.00 93.00 104 LEU A O 1
ATOM 830 N N . THR A 1 105 ? -8.585 -6.857 1.865 1.00 96.06 105 THR A N 1
ATOM 831 C CA . THR A 1 105 ? -9.345 -6.522 3.073 1.00 96.06 105 THR A CA 1
ATOM 832 C C . THR A 1 105 ? -9.313 -7.682 4.046 1.00 96.06 105 THR A C 1
ATOM 834 O O . THR A 1 105 ? -9.271 -8.834 3.617 1.00 96.06 105 THR A O 1
ATOM 837 N N . GLY A 1 106 ? -9.377 -7.404 5.343 1.00 96.44 106 GLY A N 1
ATOM 838 C CA . GLY A 1 106 ? -9.386 -8.462 6.346 1.00 96.44 106 GLY A CA 1
ATOM 839 C C . GLY A 1 106 ? -9.496 -7.944 7.771 1.00 96.44 106 GLY A C 1
ATOM 840 O O . GLY A 1 106 ? -9.913 -6.810 8.004 1.00 96.44 106 GLY A O 1
ATOM 841 N N . LEU A 1 107 ? -9.093 -8.795 8.711 1.00 97.50 107 LEU A N 1
ATOM 842 C CA . LEU A 1 107 ? -8.953 -8.467 10.123 1.00 97.50 107 LEU A CA 1
ATOM 843 C C . LEU A 1 107 ? -7.469 -8.264 10.443 1.00 97.50 107 LEU A C 1
ATOM 845 O O . LEU A 1 107 ? -6.651 -9.152 10.217 1.00 97.50 107 LEU A O 1
ATOM 849 N N . TRP A 1 108 ? -7.138 -7.094 10.971 1.00 96.38 108 TRP A N 1
ATOM 850 C CA . TRP A 1 108 ? -5.871 -6.818 11.629 1.00 96.38 108 TRP A CA 1
ATOM 851 C C . TRP A 1 108 ? -5.938 -7.306 13.071 1.00 96.38 108 TRP A C 1
ATOM 853 O O . TRP A 1 108 ? -6.886 -6.971 13.782 1.00 96.38 108 TRP A O 1
ATOM 863 N N . GLU A 1 109 ? -4.936 -8.071 13.496 1.00 96.56 109 GLU A N 1
ATOM 864 C CA . GLU A 1 109 ? -4.826 -8.593 14.855 1.00 96.56 109 GLU A CA 1
ATOM 865 C C . GLU A 1 109 ? -3.355 -8.679 15.274 1.00 96.56 109 GLU A C 1
ATOM 867 O O . GLU A 1 109 ? -2.537 -9.273 14.571 1.00 96.56 109 GLU A O 1
ATOM 872 N N . ILE A 1 110 ? -3.015 -8.092 16.424 1.00 95.31 110 ILE A N 1
ATOM 873 C CA . ILE A 1 110 ? -1.681 -8.214 17.025 1.00 95.31 110 ILE A CA 1
ATOM 874 C C . ILE A 1 110 ? -1.740 -9.238 18.156 1.00 95.31 110 ILE A C 1
ATOM 876 O O . ILE A 1 110 ? -2.196 -8.933 19.253 1.00 95.31 110 ILE A O 1
ATOM 880 N N . SER A 1 111 ? -1.252 -10.451 17.912 1.00 95.56 111 SER A N 1
ATOM 881 C CA . SER A 1 111 ? -1.262 -11.536 18.906 1.00 95.56 111 SER A CA 1
ATOM 882 C C . SER A 1 111 ? -0.036 -11.545 19.831 1.00 95.56 111 SER A C 1
ATOM 884 O O . SER A 1 111 ? -0.082 -12.087 20.938 1.00 95.56 111 SER A O 1
ATOM 886 N N . ALA A 1 112 ? 1.073 -10.939 19.400 1.00 95.12 112 ALA A N 1
ATOM 887 C CA . ALA A 1 112 ? 2.329 -10.899 20.143 1.00 95.12 112 ALA A CA 1
ATOM 888 C C . ALA A 1 112 ? 2.480 -9.607 20.959 1.00 95.12 112 ALA A C 1
ATOM 890 O O . ALA A 1 112 ? 1.941 -8.559 20.607 1.00 95.12 112 ALA A O 1
ATOM 891 N N . GLN A 1 113 ? 3.251 -9.665 22.048 1.00 95.94 113 GLN A N 1
ATOM 892 C CA . GLN A 1 113 ? 3.626 -8.459 22.784 1.00 95.94 113 GLN A CA 1
ATOM 893 C C . GLN A 1 113 ? 4.517 -7.573 21.907 1.00 95.94 113 GLN A C 1
ATOM 895 O O . GLN A 1 113 ? 5.520 -8.039 21.370 1.00 95.94 113 GLN A O 1
ATOM 900 N N . THR A 1 114 ? 4.175 -6.292 21.800 1.00 91.69 114 THR A N 1
ATOM 901 C CA . THR A 1 114 ? 4.948 -5.292 21.055 1.00 91.69 114 THR A CA 1
ATOM 902 C C . THR A 1 114 ? 5.308 -4.116 21.973 1.00 91.69 114 THR A C 1
ATOM 904 O O . THR A 1 114 ? 4.644 -3.908 22.996 1.00 91.69 114 THR A O 1
ATOM 907 N N . PRO A 1 115 ? 6.349 -3.332 21.638 1.00 90.88 115 PRO A N 1
ATOM 908 C CA . PRO A 1 115 ? 6.625 -2.053 22.296 1.00 90.88 115 PRO A CA 1
ATOM 909 C C . PRO A 1 115 ? 5.699 -0.923 21.810 1.00 90.88 115 PRO A C 1
ATOM 911 O O . PRO A 1 115 ? 5.799 0.203 22.294 1.00 90.88 115 PRO A O 1
ATOM 914 N N . TYR A 1 116 ? 4.837 -1.192 20.825 1.00 90.06 116 TYR A N 1
ATOM 915 C CA . TYR A 1 116 ? 3.983 -0.191 20.197 1.00 90.06 116 TYR A CA 1
ATOM 916 C C . TYR A 1 116 ? 2.656 -0.018 20.948 1.00 90.06 116 TYR A C 1
ATOM 918 O O . TYR A 1 116 ? 2.220 -0.880 21.711 1.00 90.06 116 TYR A O 1
ATOM 926 N N . SER A 1 117 ? 2.002 1.122 20.726 1.00 90.31 117 SER A N 1
ATOM 927 C CA . SER A 1 117 ? 0.725 1.489 21.346 1.00 90.31 117 SER A CA 1
ATOM 928 C C . SER A 1 117 ? -0.401 1.568 20.302 1.00 90.31 117 SER A C 1
ATOM 930 O O . SER A 1 117 ? -0.228 1.169 19.149 1.00 90.31 117 SER A O 1
ATOM 932 N N . GLY A 1 118 ? -1.589 2.039 20.700 1.00 91.62 118 GLY A N 1
ATOM 933 C CA . GLY A 1 118 ? -2.724 2.189 19.781 1.00 91.62 118 GLY A CA 1
ATOM 934 C C . GLY A 1 118 ? -3.128 0.860 19.138 1.00 91.62 118 GLY A C 1
ATOM 935 O O . GLY A 1 118 ? -3.220 -0.144 19.835 1.00 91.62 118 GLY A O 1
ATOM 936 N N . TYR A 1 119 ? -3.327 0.847 17.817 1.00 91.81 119 TYR A N 1
ATOM 937 C CA . TYR A 1 119 ? -3.677 -0.361 17.049 1.00 91.81 119 TYR A CA 1
ATOM 938 C C . TYR A 1 119 ? -2.527 -1.359 16.854 1.00 91.81 119 TYR A C 1
ATOM 940 O O . TYR A 1 119 ? -2.740 -2.436 16.298 1.00 91.81 119 TYR A O 1
ATOM 948 N N . PHE A 1 120 ? -1.326 -1.027 17.327 1.00 92.38 120 PHE A N 1
ATOM 949 C CA . PHE A 1 120 ? -0.131 -1.860 17.187 1.00 92.38 120 PHE A CA 1
ATOM 950 C C . PHE A 1 120 ? 0.260 -2.567 18.486 1.00 92.38 120 PHE A C 1
ATOM 952 O O . PHE A 1 120 ? 1.223 -3.335 18.489 1.00 92.38 120 PHE A O 1
ATOM 959 N N . ARG A 1 121 ? -0.461 -2.321 19.588 1.00 94.00 121 ARG A N 1
ATOM 960 C CA . ARG A 1 121 ? -0.285 -3.056 20.850 1.00 94.00 121 ARG A CA 1
ATOM 961 C C . ARG A 1 121 ? -0.908 -4.450 20.766 1.00 94.00 121 ARG A C 1
ATOM 963 O O . ARG A 1 121 ? -1.802 -4.684 19.955 1.00 94.00 121 ARG A O 1
ATOM 970 N N . LYS A 1 122 ? -0.489 -5.341 21.664 1.00 96.62 122 LYS A N 1
ATOM 971 C CA . LYS A 1 122 ? -1.065 -6.683 21.808 1.00 96.62 122 LYS A CA 1
ATOM 972 C C . LYS A 1 122 ? -2.589 -6.650 22.007 1.00 96.62 122 LYS A C 1
ATOM 974 O O . LYS A 1 122 ? -3.114 -5.759 22.672 1.00 96.62 122 LYS A O 1
ATOM 979 N N . ASP A 1 123 ? -3.266 -7.637 21.430 1.00 95.75 123 ASP A N 1
ATOM 980 C CA . ASP A 1 123 ? -4.704 -7.908 21.503 1.00 95.75 123 ASP A CA 1
ATOM 981 C C . ASP A 1 123 ? -5.588 -6.836 20.834 1.00 95.75 123 ASP A C 1
ATOM 983 O O . ASP A 1 123 ? -6.816 -6.855 20.952 1.00 95.75 123 ASP A O 1
ATOM 987 N N . CYS A 1 124 ? -4.993 -5.903 20.081 1.00 95.62 124 CYS A N 1
ATOM 988 C CA . CYS A 1 124 ? -5.750 -4.961 19.265 1.00 95.62 124 CYS A CA 1
ATOM 989 C C . CYS A 1 124 ? -6.265 -5.606 17.982 1.00 95.62 124 CYS A C 1
ATOM 991 O O . CYS A 1 124 ? -5.538 -6.316 17.287 1.00 95.62 124 CYS A O 1
ATOM 993 N N . ARG A 1 125 ? -7.527 -5.294 17.663 1.00 97.56 125 ARG A N 1
ATOM 994 C CA . ARG A 1 125 ? -8.243 -5.775 16.481 1.00 97.56 125 ARG A CA 1
ATOM 995 C C . ARG A 1 125 ? -8.876 -4.611 15.730 1.00 97.56 125 ARG A C 1
ATOM 997 O O . ARG A 1 125 ? -9.397 -3.687 16.351 1.00 97.56 125 ARG A O 1
ATOM 1004 N N . ALA A 1 126 ? -8.818 -4.662 14.407 1.00 97.62 126 ALA A N 1
ATOM 1005 C CA . ALA A 1 126 ? -9.370 -3.648 13.514 1.00 97.62 126 ALA A CA 1
ATOM 1006 C C . ALA A 1 126 ? -9.686 -4.269 12.152 1.00 97.62 126 ALA A C 1
ATOM 1008 O O . ALA A 1 126 ? -9.011 -5.205 11.728 1.00 97.62 126 ALA A O 1
ATOM 1009 N N . LEU A 1 127 ? -10.666 -3.745 11.425 1.00 98.25 127 LEU A N 1
ATOM 1010 C CA . LEU A 1 127 ? -10.799 -4.071 10.007 1.00 98.25 127 LEU A CA 1
ATOM 1011 C C . LEU A 1 127 ? -9.705 -3.352 9.223 1.00 98.25 127 LEU A C 1
ATOM 1013 O O . LEU A 1 127 ? -9.418 -2.183 9.468 1.00 98.25 127 LEU A O 1
ATOM 1017 N N . VAL A 1 128 ? -9.084 -4.050 8.277 1.00 97.50 128 VAL A N 1
ATOM 1018 C CA . VAL A 1 128 ? -7.998 -3.500 7.465 1.00 97.50 128 VAL A CA 1
ATOM 1019 C C . VAL A 1 128 ? -8.393 -3.433 6.004 1.00 97.50 128 VAL A C 1
ATOM 1021 O O . VAL A 1 128 ? -8.965 -4.374 5.453 1.00 97.50 128 VAL A O 1
ATOM 1024 N N . VAL A 1 129 ? -8.023 -2.321 5.377 1.00 96.50 129 VAL A N 1
ATOM 1025 C CA . VAL A 1 129 ? -7.889 -2.197 3.929 1.00 96.50 129 VAL A CA 1
ATOM 1026 C C . VAL A 1 129 ? -6.404 -2.035 3.637 1.00 96.50 129 VAL A C 1
ATOM 1028 O O . VAL A 1 129 ? -5.786 -1.058 4.053 1.00 96.50 129 VAL A O 1
ATOM 1031 N N . GLY A 1 130 ? -5.816 -3.012 2.956 1.00 94.75 130 GLY A N 1
ATOM 1032 C CA . GLY A 1 130 ? -4.398 -3.041 2.623 1.00 94.75 130 GLY A CA 1
ATOM 1033 C C . GLY A 1 130 ? -4.167 -2.978 1.121 1.00 94.75 130 GLY A C 1
ATOM 1034 O O . GLY A 1 130 ? -5.001 -3.401 0.326 1.00 94.75 130 GLY A O 1
ATOM 1035 N N . ARG A 1 131 ? -2.994 -2.501 0.720 1.00 93.88 131 ARG A N 1
ATOM 1036 C CA . ARG A 1 131 ? -2.466 -2.654 -0.629 1.00 93.88 131 ARG A CA 1
ATOM 1037 C C . ARG A 1 131 ? -1.123 -3.356 -0.559 1.00 93.88 131 ARG A C 1
ATOM 1039 O O . ARG A 1 131 ? -0.155 -2.792 -0.049 1.00 93.88 131 ARG A O 1
ATOM 1046 N N . TYR A 1 132 ? -1.072 -4.561 -1.110 1.00 94.00 132 TYR A N 1
ATOM 1047 C CA . TYR A 1 132 ? 0.158 -5.322 -1.262 1.00 94.00 132 TYR A CA 1
ATOM 1048 C C . TYR A 1 132 ? 0.761 -5.046 -2.633 1.00 94.00 132 TYR A C 1
ATOM 1050 O O . TYR A 1 132 ? 0.073 -5.126 -3.649 1.00 94.00 132 TYR A O 1
ATOM 1058 N N . SER A 1 133 ? 2.024 -4.653 -2.683 1.00 93.44 133 SER A N 1
ATOM 1059 C CA . SER A 1 133 ? 2.620 -4.116 -3.903 1.00 93.44 133 SER A CA 1
ATOM 1060 C C . SER A 1 133 ? 4.114 -4.358 -3.987 1.00 93.44 133 SER A C 1
ATOM 1062 O O . SER A 1 133 ? 4.761 -4.639 -2.985 1.00 93.44 133 SER A O 1
ATOM 1064 N N . THR A 1 134 ? 4.668 -4.203 -5.184 1.00 91.50 134 THR A N 1
ATOM 1065 C CA . THR A 1 134 ? 6.110 -4.271 -5.442 1.00 91.50 134 THR A CA 1
ATOM 1066 C C . THR A 1 134 ? 6.592 -2.940 -6.006 1.00 91.50 134 THR A C 1
ATOM 1068 O O . THR A 1 134 ? 5.923 -2.350 -6.858 1.00 91.50 134 THR A O 1
ATOM 1071 N N . CYS A 1 135 ? 7.721 -2.429 -5.513 1.00 83.00 135 CYS A N 1
ATOM 1072 C CA . CYS A 1 135 ? 8.386 -1.279 -6.120 1.00 83.00 135 CYS A CA 1
ATOM 1073 C C . CYS A 1 135 ? 9.155 -1.720 -7.369 1.00 83.00 135 CYS A C 1
ATOM 1075 O O . CYS A 1 135 ? 9.757 -2.796 -7.387 1.00 83.00 135 CYS A O 1
ATOM 1077 N N . CYS A 1 136 ? 9.235 -0.825 -8.355 1.00 79.25 136 CYS A N 1
ATOM 1078 C CA . CYS A 1 136 ? 9.771 -1.067 -9.695 1.00 79.25 136 CYS A CA 1
ATOM 1079 C C . CYS A 1 136 ? 8.920 -2.037 -10.532 1.00 79.25 136 CYS A C 1
ATOM 1081 O O . CYS A 1 136 ? 7.715 -2.173 -10.317 1.00 79.25 136 CYS A O 1
ATOM 1083 N N . THR A 1 137 ? 9.546 -2.608 -11.557 1.00 75.00 137 THR A N 1
ATOM 1084 C CA . THR A 1 137 ? 8.907 -3.363 -12.638 1.00 75.00 137 THR A CA 1
ATOM 1085 C C . THR A 1 137 ? 8.615 -4.818 -12.280 1.00 75.00 137 THR A C 1
ATOM 1087 O O . THR A 1 137 ? 7.626 -5.380 -12.739 1.00 75.00 137 THR A O 1
ATOM 1090 N N . GLU A 1 138 ? 9.470 -5.461 -11.484 1.00 85.62 138 GLU A N 1
ATOM 1091 C CA . GLU A 1 138 ? 9.420 -6.915 -11.337 1.00 85.62 138 GLU A CA 1
ATOM 1092 C C . GLU A 1 138 ? 8.292 -7.375 -10.404 1.00 85.62 138 GLU A C 1
ATOM 1094 O O . GLU A 1 138 ? 8.152 -6.909 -9.269 1.00 85.62 138 GLU A O 1
ATOM 1099 N N . THR A 1 139 ? 7.497 -8.326 -10.895 1.00 85.12 139 THR A N 1
ATOM 1100 C CA . THR A 1 139 ? 6.307 -8.883 -10.230 1.00 85.12 139 THR A CA 1
ATOM 1101 C C . THR A 1 139 ? 6.394 -10.399 -10.042 1.00 85.12 139 THR A C 1
ATOM 1103 O O . THR A 1 139 ? 5.661 -10.965 -9.228 1.00 85.12 139 THR A O 1
ATOM 1106 N N . ARG A 1 140 ? 7.308 -11.073 -10.747 1.00 85.44 140 ARG A N 1
ATOM 1107 C CA . ARG A 1 140 ? 7.420 -12.531 -10.798 1.00 85.44 140 ARG A CA 1
ATOM 1108 C C . ARG A 1 140 ? 8.102 -13.095 -9.557 1.00 85.44 140 ARG A C 1
ATOM 1110 O O . ARG A 1 140 ? 9.036 -12.521 -9.002 1.00 85.44 140 ARG A O 1
ATOM 1117 N N . ARG A 1 141 ? 7.644 -14.276 -9.145 1.00 86.31 141 ARG A N 1
ATOM 1118 C CA . ARG A 1 141 ? 8.254 -15.070 -8.070 1.00 86.31 141 ARG A CA 1
ATOM 1119 C C . ARG A 1 141 ? 9.719 -15.398 -8.390 1.00 86.31 141 ARG A C 1
ATOM 1121 O O . ARG A 1 141 ? 10.054 -15.619 -9.551 1.00 86.31 141 ARG A O 1
ATOM 1128 N N . GLY A 1 142 ? 10.558 -15.487 -7.357 1.00 82.88 142 GLY A N 1
ATOM 1129 C CA . GLY A 1 142 ? 11.955 -15.925 -7.473 1.00 82.88 142 GLY A CA 1
ATOM 1130 C C . GLY A 1 142 ? 12.925 -14.863 -8.001 1.00 82.88 142 GLY A C 1
ATOM 1131 O O . GLY A 1 142 ? 14.135 -15.098 -7.990 1.00 82.88 142 GLY A O 1
ATOM 1132 N N . TYR A 1 143 ? 12.415 -13.700 -8.414 1.00 87.44 143 TYR A N 1
ATOM 1133 C CA . TYR A 1 143 ? 13.206 -12.519 -8.743 1.00 87.44 143 TYR A CA 1
ATOM 1134 C C . TYR A 1 143 ? 13.296 -11.564 -7.552 1.00 87.44 143 TYR A C 1
ATOM 1136 O O . TYR A 1 143 ? 12.490 -11.620 -6.617 1.00 87.44 143 TYR A O 1
ATOM 1144 N N . GLU A 1 144 ? 14.280 -10.670 -7.612 1.00 88.50 144 GLU A N 1
ATOM 1145 C CA . GLU A 1 144 ? 14.433 -9.602 -6.635 1.00 88.50 144 GLU A CA 1
ATOM 1146 C C . GLU A 1 144 ? 13.275 -8.603 -6.739 1.00 88.50 144 GLU A C 1
ATOM 1148 O O . GLU A 1 144 ? 12.985 -8.054 -7.805 1.00 88.50 144 GLU A O 1
ATOM 1153 N N . ARG A 1 145 ? 12.586 -8.388 -5.618 1.00 90.25 145 ARG A N 1
ATOM 1154 C CA . ARG A 1 145 ? 11.400 -7.536 -5.526 1.00 90.25 145 ARG A CA 1
ATOM 1155 C C . ARG A 1 145 ? 11.459 -6.723 -4.250 1.00 90.25 145 ARG A C 1
ATOM 1157 O O . ARG A 1 145 ? 12.008 -7.149 -3.243 1.00 90.25 145 ARG A O 1
ATOM 1164 N N . SER A 1 146 ? 10.852 -5.548 -4.282 1.00 90.31 146 SER A N 1
ATOM 1165 C CA . SER A 1 146 ? 10.718 -4.716 -3.091 1.00 90.31 146 SER A CA 1
ATOM 1166 C C . SER A 1 146 ? 9.250 -4.694 -2.689 1.00 90.31 146 SER A C 1
ATOM 1168 O O . SER A 1 146 ? 8.472 -3.848 -3.136 1.00 90.31 146 SER A O 1
ATOM 1170 N N . LEU A 1 147 ? 8.863 -5.719 -1.928 1.00 93.88 147 LEU A N 1
ATOM 1171 C CA . LEU A 1 147 ? 7.482 -5.988 -1.537 1.00 93.88 147 LEU A CA 1
ATOM 1172 C C . LEU A 1 147 ? 7.075 -5.110 -0.353 1.00 93.88 147 LEU A C 1
ATOM 1174 O O . LEU A 1 147 ? 7.851 -4.909 0.579 1.00 93.88 147 LEU A O 1
ATOM 1178 N N . SER A 1 148 ? 5.855 -4.581 -0.392 1.00 94.00 148 SER A N 1
ATOM 1179 C CA . SER A 1 148 ? 5.315 -3.679 0.624 1.00 94.00 148 SER A CA 1
ATOM 1180 C C . SER A 1 148 ? 3.826 -3.909 0.842 1.00 94.00 148 SER A C 1
ATOM 1182 O O . SER A 1 148 ? 3.071 -4.069 -0.121 1.00 94.00 148 SER A O 1
ATOM 1184 N N . LEU A 1 149 ? 3.417 -3.873 2.111 1.00 94.56 149 LEU A N 1
ATOM 1185 C CA . LEU A 1 149 ? 2.029 -3.800 2.543 1.00 94.56 149 LEU A CA 1
ATOM 1186 C C . LEU A 1 149 ? 1.821 -2.465 3.250 1.00 94.56 149 LEU A C 1
ATOM 1188 O O . LEU A 1 149 ? 2.430 -2.178 4.283 1.00 94.56 149 LEU A O 1
ATOM 1192 N N . VAL A 1 150 ? 0.938 -1.659 2.684 1.00 93.38 150 VAL A N 1
ATOM 1193 C CA . VAL A 1 150 ? 0.500 -0.390 3.265 1.00 93.38 150 VAL A CA 1
ATOM 1194 C C . VAL A 1 150 ? -0.990 -0.492 3.498 1.00 93.38 150 VAL A C 1
ATOM 1196 O O . VAL A 1 150 ? -1.692 -1.026 2.639 1.00 93.38 150 VAL A O 1
ATOM 1199 N N . GLY A 1 151 ? -1.494 0.017 4.615 1.00 93.94 151 GLY A N 1
ATOM 1200 C CA . GLY A 1 151 ? -2.914 -0.109 4.895 1.00 93.94 151 GLY A CA 1
ATOM 1201 C C . GLY A 1 151 ? -3.495 0.937 5.822 1.00 93.94 151 GLY A C 1
ATOM 1202 O O . GLY A 1 151 ? -2.794 1.737 6.441 1.00 93.94 151 GLY A O 1
ATOM 1203 N N . LYS A 1 152 ? -4.823 0.889 5.868 1.00 94.94 152 LYS A N 1
ATOM 1204 C CA . LYS A 1 152 ? -5.714 1.658 6.725 1.00 94.94 152 LYS A CA 1
ATOM 1205 C C . LYS A 1 152 ? -6.373 0.709 7.715 1.00 94.94 152 LYS A C 1
ATOM 1207 O O . LYS A 1 152 ? -6.931 -0.311 7.305 1.00 94.94 152 LYS A O 1
ATOM 1212 N N . LEU A 1 153 ? -6.309 1.048 8.996 1.00 95.94 153 LEU A N 1
ATOM 1213 C CA . LEU A 1 153 ? -6.928 0.312 10.091 1.00 95.94 153 LEU A CA 1
ATOM 1214 C C . LEU A 1 153 ? -8.175 1.063 10.542 1.00 95.94 153 LEU A C 1
ATOM 1216 O O . LEU A 1 153 ? -8.086 2.161 11.094 1.00 95.94 153 LEU A O 1
ATOM 1220 N N . PHE A 1 154 ? -9.332 0.464 10.297 1.00 97.12 154 PHE A N 1
ATOM 1221 C CA . PHE A 1 154 ? -10.621 0.967 10.734 1.00 97.12 154 PHE A CA 1
ATOM 1222 C C . PHE A 1 154 ? -10.857 0.523 12.179 1.00 97.12 154 PHE A C 1
ATOM 1224 O O . PHE A 1 154 ? -10.799 -0.679 12.452 1.00 97.12 154 PHE A O 1
ATOM 1231 N N . PRO A 1 155 ? -11.147 1.456 13.100 1.00 95.69 155 PRO A N 1
ATOM 1232 C CA . PRO A 1 155 ? -11.312 1.211 14.533 1.00 95.69 155 PRO A CA 1
ATOM 1233 C C . PRO A 1 155 ? -12.622 0.470 14.880 1.00 95.69 155 PRO A C 1
ATOM 1235 O O . PRO A 1 155 ? -13.391 0.896 15.735 1.00 95.69 155 PRO A O 1
ATOM 1238 N N . THR A 1 156 ? -12.910 -0.628 14.187 1.00 96.94 156 THR A N 1
ATOM 1239 C CA . THR A 1 156 ? -14.109 -1.453 14.335 1.00 96.94 156 THR A CA 1
ATOM 1240 C C . THR A 1 156 ? -13.809 -2.895 13.926 1.00 96.94 156 THR A C 1
ATOM 1242 O O . THR A 1 156 ? -12.850 -3.160 13.203 1.00 96.94 156 THR A O 1
ATOM 1245 N N . THR A 1 157 ? -14.647 -3.829 14.371 1.00 97.62 157 THR A N 1
ATOM 1246 C CA . THR A 1 157 ? -14.720 -5.204 13.839 1.00 97.62 157 THR A CA 1
ATOM 1247 C C . THR A 1 157 ? -16.040 -5.473 13.111 1.00 97.62 157 THR A C 1
ATOM 1249 O O . THR A 1 157 ? -16.217 -6.544 12.536 1.00 97.62 157 THR A O 1
ATOM 1252 N N . ASP A 1 158 ? -16.947 -4.491 13.095 1.00 98.12 158 ASP A N 1
ATOM 1253 C CA . ASP A 1 158 ? -18.206 -4.535 12.361 1.00 98.12 158 ASP A CA 1
ATOM 1254 C C . ASP A 1 158 ? -17.995 -4.017 10.925 1.00 98.12 158 ASP A C 1
ATOM 1256 O O . ASP A 1 158 ? -17.711 -2.827 10.739 1.00 98.12 158 ASP A O 1
ATOM 1260 N N . PRO A 1 159 ? -18.138 -4.873 9.896 1.00 97.31 159 PRO A N 1
ATOM 1261 C CA . PRO A 1 159 ? -17.955 -4.471 8.505 1.00 97.31 159 PRO A CA 1
ATOM 1262 C C . PRO A 1 159 ? -19.031 -3.508 7.996 1.00 97.31 159 PRO A C 1
ATOM 1264 O O . PRO A 1 159 ? -18.835 -2.908 6.940 1.00 97.31 159 PRO A O 1
ATOM 1267 N N . ASN A 1 160 ? -20.145 -3.357 8.714 1.00 97.88 160 ASN A N 1
ATOM 1268 C CA . ASN A 1 160 ? -21.253 -2.475 8.357 1.00 97.88 160 ASN A CA 1
ATOM 1269 C C . ASN A 1 160 ? -21.412 -1.313 9.350 1.00 97.88 160 ASN A C 1
ATOM 1271 O O . ASN A 1 160 ? -22.488 -0.716 9.417 1.00 97.88 160 ASN A O 1
ATOM 1275 N N . HIS A 1 161 ? -20.348 -0.979 10.091 1.00 97.69 161 HIS A N 1
ATOM 1276 C CA . HIS A 1 161 ? -20.363 0.107 11.065 1.00 97.69 161 HIS A CA 1
ATOM 1277 C C . HIS A 1 161 ? -20.916 1.404 10.452 1.00 97.69 161 HIS A C 1
ATOM 1279 O O . HIS A 1 161 ? -20.485 1.846 9.383 1.00 97.69 161 HIS A O 1
ATOM 1285 N N . SER A 1 162 ? -21.897 2.000 11.131 1.00 96.25 162 SER A N 1
ATOM 1286 C CA . SER A 1 162 ? -22.752 3.044 10.564 1.00 96.25 162 SER A CA 1
ATOM 1287 C C . SER A 1 162 ? -22.168 4.449 10.615 1.00 96.25 162 SER A C 1
ATOM 1289 O O . SER A 1 162 ? -22.785 5.353 10.072 1.00 96.25 162 SER A O 1
ATOM 1291 N N . GLU A 1 163 ? -21.031 4.673 11.258 1.00 96.56 163 GLU A N 1
ATOM 1292 C CA . GLU A 1 163 ? -20.415 5.999 11.325 1.00 96.56 163 GLU A CA 1
ATOM 1293 C C . GLU A 1 163 ? -19.100 6.036 10.537 1.00 96.56 163 GLU A C 1
ATOM 1295 O O . GLU A 1 163 ? -18.404 5.021 10.440 1.00 96.56 163 GLU A O 1
ATOM 1300 N N . PRO A 1 164 ? -18.727 7.185 9.951 1.00 95.44 164 PRO A N 1
ATOM 1301 C CA . PRO A 1 164 ? -17.385 7.374 9.421 1.00 95.44 164 PRO A CA 1
ATOM 1302 C C . PRO A 1 164 ? -16.345 7.247 10.536 1.00 95.44 164 PRO A C 1
ATOM 1304 O O . PRO A 1 164 ? -16.498 7.819 11.616 1.00 95.44 164 PRO A O 1
ATOM 1307 N N . LEU A 1 165 ? -15.265 6.518 10.267 1.00 94.81 165 LEU A N 1
ATOM 1308 C CA . LEU A 1 165 ? -14.222 6.254 11.249 1.00 94.81 165 LEU A CA 1
ATOM 1309 C C . LEU A 1 165 ? -12.905 6.921 10.859 1.00 94.81 165 LEU A C 1
ATOM 1311 O O . LEU A 1 165 ? -12.495 6.890 9.698 1.00 94.81 165 LEU A O 1
ATOM 1315 N N . SER A 1 166 ? -12.204 7.472 11.851 1.00 91.62 166 SER A N 1
ATOM 1316 C CA . SER A 1 166 ? -10.823 7.924 11.680 1.00 91.62 166 SER A CA 1
ATOM 1317 C C . SER A 1 166 ? -9.882 6.722 11.725 1.00 91.62 166 SER A C 1
ATOM 1319 O O . SER A 1 166 ? -9.746 6.069 12.760 1.00 91.62 166 SER A O 1
ATOM 1321 N N . THR A 1 167 ? -9.226 6.433 10.607 1.00 92.62 167 THR A N 1
ATOM 1322 C CA . THR A 1 167 ? -8.328 5.283 10.468 1.00 92.62 167 THR A CA 1
ATOM 1323 C C . THR A 1 167 ? -6.931 5.569 11.009 1.00 92.62 167 THR A C 1
ATOM 1325 O O . THR A 1 167 ? -6.421 6.678 10.835 1.00 92.62 167 THR A O 1
ATOM 1328 N N . ALA A 1 168 ? -6.263 4.550 11.549 1.00 90.88 168 ALA A N 1
ATOM 1329 C CA . ALA A 1 168 ? -4.801 4.559 11.645 1.00 90.88 168 ALA A CA 1
ATOM 1330 C C . ALA A 1 168 ? -4.183 4.084 10.319 1.00 90.88 168 ALA A C 1
ATOM 1332 O O . ALA A 1 168 ? -4.814 3.334 9.572 1.00 90.88 168 ALA A O 1
ATOM 1333 N N . ASN A 1 169 ? -2.957 4.511 10.022 1.00 90.31 169 ASN A N 1
ATOM 1334 C CA . ASN A 1 169 ? -2.231 4.108 8.819 1.00 90.31 169 ASN A CA 1
ATOM 1335 C C . ASN A 1 169 ? -1.042 3.248 9.225 1.00 90.31 169 ASN A C 1
ATOM 1337 O O . ASN A 1 169 ? -0.463 3.475 10.275 1.00 90.31 169 ASN A O 1
ATOM 1341 N N . PHE A 1 170 ? -0.627 2.320 8.375 1.00 90.62 170 PHE A N 1
ATOM 1342 C CA . PHE A 1 170 ? 0.666 1.671 8.547 1.00 90.62 170 PHE A CA 1
ATOM 1343 C C . PHE A 1 170 ? 1.362 1.500 7.209 1.00 90.62 170 PHE A C 1
ATOM 1345 O O . PHE A 1 170 ? 0.722 1.292 6.172 1.00 90.62 170 PHE A O 1
ATOM 1352 N N . PHE A 1 171 ? 2.686 1.531 7.248 1.00 89.94 171 PHE A N 1
ATOM 1353 C CA . PHE A 1 171 ? 3.533 1.276 6.098 1.00 89.94 171 PHE A CA 1
ATOM 1354 C C . PHE A 1 171 ? 4.586 0.240 6.465 1.00 89.94 171 PHE A C 1
ATOM 1356 O O . PHE A 1 171 ? 5.407 0.454 7.352 1.00 89.94 171 PHE A O 1
ATOM 1363 N N . THR A 1 172 ? 4.590 -0.879 5.749 1.00 92.88 172 THR A N 1
ATOM 1364 C CA . THR A 1 172 ? 5.602 -1.924 5.921 1.00 92.88 172 THR A CA 1
ATOM 1365 C C . THR A 1 172 ? 6.191 -2.325 4.583 1.00 92.88 172 THR A C 1
ATOM 1367 O O . THR A 1 172 ? 5.533 -2.262 3.540 1.00 92.88 172 THR A O 1
ATOM 1370 N N . GLN A 1 173 ? 7.455 -2.716 4.595 1.00 92.38 173 GLN A N 1
ATOM 1371 C CA . GLN A 1 173 ? 8.197 -3.099 3.404 1.00 92.38 173 GLN A CA 1
ATOM 1372 C C . GLN A 1 173 ? 9.279 -4.102 3.783 1.00 92.38 173 GLN A C 1
ATOM 1374 O O . GLN A 1 173 ? 9.719 -4.134 4.926 1.00 92.38 173 GLN A O 1
ATOM 1379 N N . GLN A 1 174 ? 9.683 -4.944 2.842 1.00 92.31 174 GLN A N 1
ATOM 1380 C CA . GLN A 1 174 ? 10.741 -5.920 3.075 1.00 92.31 174 GLN A CA 1
ATOM 1381 C C . GLN A 1 174 ? 12.118 -5.242 3.101 1.00 92.31 174 GLN A C 1
ATOM 1383 O O . GLN A 1 174 ? 12.717 -5.017 4.151 1.00 92.31 174 GLN A O 1
ATOM 1388 N N . ASP A 1 175 ? 12.582 -4.844 1.921 1.00 91.00 175 ASP A N 1
ATOM 1389 C CA . ASP A 1 175 ? 13.807 -4.086 1.703 1.00 91.00 175 ASP A CA 1
ATOM 1390 C C . ASP A 1 175 ? 13.518 -3.031 0.633 1.00 91.00 175 ASP A C 1
ATOM 1392 O O . ASP A 1 175 ? 12.867 -3.328 -0.375 1.00 91.00 175 ASP A O 1
ATOM 1396 N N . ILE A 1 176 ? 13.962 -1.792 0.843 1.00 87.06 176 ILE A N 1
ATOM 1397 C CA . ILE A 1 176 ? 13.753 -0.694 -0.110 1.00 87.06 176 ILE A CA 1
ATOM 1398 C C . ILE A 1 176 ? 14.542 -0.920 -1.410 1.00 87.06 176 ILE A C 1
ATOM 1400 O O . ILE A 1 176 ? 14.038 -0.657 -2.503 1.00 87.06 176 ILE A O 1
ATOM 1404 N N . GLY A 1 177 ? 15.761 -1.447 -1.304 1.00 84.75 177 GLY A N 1
ATOM 1405 C CA . GLY A 1 177 ? 16.569 -1.898 -2.435 1.00 84.75 177 GLY A CA 1
ATOM 1406 C C . GLY A 1 177 ? 15.979 -3.131 -3.118 1.00 84.75 177 GLY A C 1
ATOM 1407 O O . GLY A 1 177 ? 16.020 -3.239 -4.341 1.00 84.75 177 GLY A O 1
ATOM 1408 N N . GLY A 1 178 ? 15.335 -3.995 -2.342 1.00 88.81 178 GLY A N 1
ATOM 1409 C CA . GLY A 1 178 ? 14.723 -5.231 -2.808 1.00 88.81 178 GLY A CA 1
ATOM 1410 C C . GLY A 1 178 ? 15.388 -6.457 -2.199 1.00 88.81 178 GLY A C 1
ATOM 1411 O O . GLY A 1 178 ? 16.501 -6.413 -1.669 1.00 88.81 178 GLY A O 1
ATOM 1412 N N . ASP A 1 179 ? 14.665 -7.564 -2.242 1.00 90.31 179 ASP A N 1
ATOM 1413 C CA . ASP A 1 179 ? 15.118 -8.830 -1.698 1.00 90.31 179 ASP A CA 1
ATOM 1414 C C . ASP A 1 179 ? 14.565 -9.998 -2.515 1.00 90.31 179 ASP A C 1
ATOM 1416 O O . ASP A 1 179 ? 13.615 -9.850 -3.295 1.00 90.31 179 ASP A O 1
ATOM 1420 N N . ARG A 1 180 ? 15.190 -11.166 -2.369 1.00 89.25 180 ARG A N 1
ATOM 1421 C CA . ARG A 1 180 ? 14.806 -12.365 -3.110 1.00 89.25 180 ARG A CA 1
ATOM 1422 C C . ARG A 1 180 ? 14.012 -13.304 -2.214 1.00 89.25 180 ARG A C 1
ATOM 1424 O O . ARG A 1 180 ? 14.570 -13.973 -1.354 1.00 89.25 180 ARG A O 1
ATOM 1431 N N . THR A 1 181 ? 12.717 -13.393 -2.485 1.00 87.06 181 THR A N 1
ATOM 1432 C CA . THR A 1 181 ? 11.805 -14.378 -1.889 1.00 87.06 181 THR A CA 1
ATOM 1433 C C . THR A 1 181 ? 11.142 -15.201 -2.979 1.00 87.06 181 THR A C 1
ATOM 1435 O O . THR A 1 181 ? 10.743 -14.669 -4.024 1.00 87.06 181 THR A O 1
ATOM 1438 N N . ASP A 1 182 ? 11.008 -16.502 -2.742 1.00 87.94 182 ASP A N 1
ATOM 1439 C CA . ASP A 1 182 ? 10.361 -17.404 -3.693 1.00 87.94 182 ASP A CA 1
ATOM 1440 C C . ASP A 1 182 ? 8.840 -17.255 -3.641 1.00 87.94 182 ASP A C 1
ATOM 1442 O O . ASP A 1 182 ? 8.194 -17.187 -4.693 1.00 87.94 182 ASP A O 1
ATOM 1446 N N . TYR A 1 183 ? 8.272 -17.094 -2.442 1.00 88.50 183 TYR A N 1
ATOM 1447 C CA . TYR A 1 183 ? 6.845 -16.869 -2.244 1.00 88.50 183 TYR A CA 1
ATOM 1448 C C . TYR A 1 183 ? 6.570 -15.531 -1.556 1.00 88.50 183 TYR A C 1
ATOM 1450 O O . TYR A 1 183 ? 7.367 -15.013 -0.781 1.00 88.50 183 TYR A O 1
ATOM 1458 N N . ILE A 1 184 ? 5.406 -14.945 -1.851 1.00 88.00 184 ILE A N 1
ATOM 1459 C CA . ILE A 1 184 ? 4.980 -13.670 -1.244 1.00 88.00 184 ILE A CA 1
ATOM 1460 C C . ILE A 1 184 ? 4.785 -13.783 0.273 1.00 88.00 184 ILE A C 1
ATOM 1462 O O . ILE A 1 184 ? 4.973 -12.802 0.983 1.00 88.00 184 ILE A O 1
ATOM 1466 N N . ASN A 1 185 ? 4.453 -14.984 0.756 1.00 88.88 185 ASN A N 1
ATOM 1467 C CA . ASN A 1 185 ? 4.237 -15.266 2.173 1.00 88.88 185 ASN A CA 1
ATOM 1468 C C . ASN A 1 185 ? 5.551 -15.405 2.955 1.00 88.88 185 ASN A C 1
ATOM 1470 O O . ASN A 1 185 ? 5.522 -15.342 4.178 1.00 88.88 185 ASN A O 1
ATOM 1474 N N . ASP A 1 186 ? 6.684 -15.554 2.264 1.00 89.94 186 ASP A N 1
ATOM 1475 C CA . ASP A 1 186 ? 8.007 -15.606 2.898 1.00 89.94 186 ASP A CA 1
ATOM 1476 C C . ASP A 1 186 ? 8.574 -14.199 3.136 1.00 89.94 186 ASP A C 1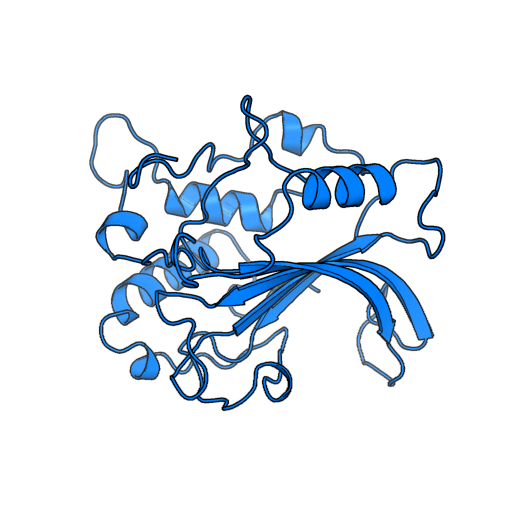
ATOM 1478 O O . ASP A 1 186 ? 9.597 -14.037 3.799 1.00 89.94 186 ASP A O 1
ATOM 1482 N N . ALA A 1 187 ? 7.953 -13.169 2.549 1.00 91.56 187 ALA A N 1
ATOM 1483 C CA . ALA A 1 187 ? 8.418 -11.799 2.673 1.00 91.56 187 ALA A CA 1
ATOM 1484 C C . ALA A 1 187 ? 8.134 -11.263 4.080 1.00 91.56 187 ALA A C 1
ATOM 1486 O O . ALA A 1 187 ? 6.986 -11.024 4.454 1.00 91.56 187 ALA A O 1
ATOM 1487 N N . GLU A 1 188 ? 9.195 -11.010 4.839 1.00 92.88 188 GLU A N 1
ATOM 1488 C CA . GLU A 1 188 ? 9.097 -10.330 6.124 1.00 92.88 188 GLU A CA 1
ATOM 1489 C C . GLU A 1 188 ? 8.997 -8.817 5.898 1.00 92.88 188 GLU A C 1
ATOM 1491 O O . GLU A 1 188 ? 9.930 -8.191 5.395 1.00 92.88 188 GLU A O 1
ATOM 1496 N N . LEU A 1 189 ? 7.859 -8.219 6.253 1.00 93.44 189 LEU A N 1
ATOM 1497 C CA . LEU A 1 189 ? 7.628 -6.784 6.091 1.00 93.44 189 LEU A CA 1
ATOM 1498 C C . LEU A 1 189 ? 7.845 -6.055 7.414 1.00 93.44 189 LEU A C 1
ATOM 1500 O O . LEU A 1 189 ? 7.263 -6.408 8.437 1.00 93.44 189 LEU A O 1
ATOM 1504 N N . ARG A 1 190 ? 8.649 -4.995 7.375 1.00 91.62 190 ARG A N 1
ATOM 1505 C CA . ARG A 1 190 ? 9.039 -4.191 8.535 1.00 91.62 190 ARG A CA 1
ATOM 1506 C C . ARG A 1 190 ? 8.668 -2.727 8.314 1.00 91.62 190 ARG A C 1
ATOM 1508 O O . ARG A 1 190 ? 8.651 -2.245 7.183 1.00 91.62 190 ARG A O 1
ATOM 1515 N N . ASN A 1 191 ? 8.384 -2.006 9.392 1.00 87.69 191 ASN A N 1
ATOM 1516 C CA . ASN A 1 191 ? 8.198 -0.547 9.379 1.00 87.69 191 ASN A CA 1
ATOM 1517 C C . ASN A 1 191 ? 9.531 0.219 9.271 1.00 87.69 191 ASN A C 1
ATOM 1519 O O . ASN A 1 191 ? 9.566 1.348 8.783 1.00 87.69 191 ASN A O 1
ATOM 1523 N N . ALA A 1 192 ? 10.630 -0.419 9.681 1.00 88.00 192 ALA A N 1
ATOM 1524 C CA . ALA A 1 192 ? 12.005 0.011 9.450 1.00 88.00 192 ALA A CA 1
ATOM 1525 C C . ALA A 1 192 ? 12.718 -1.017 8.544 1.00 88.00 192 ALA A C 1
ATOM 1527 O O . ALA A 1 192 ? 13.485 -1.849 9.036 1.00 88.00 192 ALA A O 1
ATOM 1528 N N . PRO A 1 193 ? 12.399 -1.042 7.236 1.00 87.19 193 PRO A N 1
ATOM 1529 C CA . PRO A 1 193 ? 13.007 -1.974 6.293 1.00 87.19 193 PRO A CA 1
ATOM 1530 C C . PRO A 1 193 ? 14.499 -1.693 6.102 1.00 87.19 193 PRO A C 1
ATOM 1532 O O . PRO A 1 193 ? 14.977 -0.570 6.276 1.00 87.19 193 PRO A O 1
ATOM 1535 N N . ASN A 1 194 ? 15.222 -2.713 5.647 1.00 88.06 194 ASN A N 1
ATOM 1536 C CA . ASN A 1 194 ? 16.584 -2.529 5.163 1.00 88.06 194 ASN A CA 1
ATOM 1537 C C . ASN A 1 194 ? 16.598 -1.653 3.898 1.00 88.06 194 ASN A C 1
ATOM 1539 O O . ASN A 1 194 ? 15.618 -1.565 3.153 1.00 88.06 194 ASN A O 1
ATOM 1543 N N . THR A 1 195 ? 17.728 -0.994 3.654 1.00 84.62 195 THR A N 1
ATOM 1544 C CA . THR A 1 195 ? 17.932 -0.085 2.518 1.00 84.62 195 THR A CA 1
ATOM 1545 C C . THR A 1 195 ? 19.103 -0.544 1.660 1.00 84.62 195 THR A C 1
ATOM 1547 O O . THR A 1 195 ? 20.057 0.197 1.423 1.00 84.62 195 THR A O 1
ATOM 1550 N N . THR A 1 196 ? 19.056 -1.788 1.181 1.00 86.06 196 THR A N 1
ATOM 1551 C CA . THR A 1 196 ? 20.157 -2.394 0.427 1.00 86.06 196 THR A CA 1
ATOM 1552 C C . THR A 1 196 ? 20.212 -1.873 -1.015 1.00 86.06 196 THR A C 1
ATOM 1554 O O . THR A 1 196 ? 19.912 -2.562 -1.984 1.00 86.06 196 THR A O 1
ATOM 1557 N N . SER A 1 197 ? 20.592 -0.607 -1.170 1.00 82.56 197 SER A N 1
ATOM 1558 C CA . SER A 1 197 ? 20.464 0.170 -2.408 1.00 82.56 197 SER A CA 1
ATOM 1559 C C . SER A 1 197 ? 21.151 -0.445 -3.630 1.00 82.56 197 SER A C 1
ATOM 1561 O O . SER A 1 197 ? 20.619 -0.329 -4.730 1.00 82.56 197 SER A O 1
ATOM 1563 N N . TRP A 1 198 ? 22.286 -1.136 -3.468 1.00 79.06 198 TRP A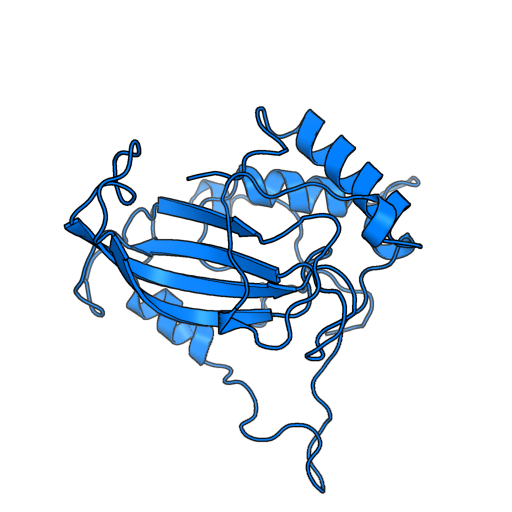 N 1
ATOM 1564 C CA . TRP A 1 198 ? 23.029 -1.728 -4.592 1.00 79.06 198 TRP A CA 1
ATOM 1565 C C . TRP A 1 198 ? 22.265 -2.841 -5.318 1.00 79.06 198 TRP A C 1
ATOM 1567 O O . TRP A 1 198 ? 22.504 -3.071 -6.502 1.00 79.06 198 TRP A O 1
ATOM 1577 N N . ARG A 1 199 ? 21.312 -3.489 -4.641 1.00 82.25 199 ARG A N 1
ATOM 1578 C CA . ARG A 1 199 ? 20.414 -4.487 -5.236 1.00 82.25 199 ARG A CA 1
ATOM 1579 C C . ARG A 1 199 ? 19.511 -3.882 -6.319 1.00 82.25 199 ARG A C 1
ATOM 1581 O O . ARG A 1 199 ? 19.255 -4.495 -7.347 1.00 82.25 199 ARG A O 1
ATOM 1588 N N . ARG A 1 200 ? 19.205 -2.582 -6.208 1.00 77.38 200 ARG A N 1
ATOM 1589 C CA . ARG A 1 200 ? 18.373 -1.846 -7.172 1.00 77.38 200 ARG A CA 1
ATOM 1590 C C . ARG A 1 200 ? 18.969 -1.718 -8.576 1.00 77.38 200 ARG A C 1
ATOM 1592 O O . ARG A 1 200 ? 18.244 -1.305 -9.483 1.00 77.38 200 ARG A O 1
ATOM 1599 N N . GLY A 1 201 ? 20.259 -2.006 -8.768 1.00 80.50 201 GLY A N 1
ATOM 1600 C CA . GLY A 1 201 ? 20.933 -1.894 -10.064 1.00 80.50 201 GLY A CA 1
ATOM 1601 C C . GLY A 1 201 ? 20.705 -0.525 -10.718 1.00 80.50 201 GLY A C 1
ATOM 1602 O O . GLY A 1 201 ? 20.943 0.519 -10.113 1.00 80.50 201 GLY A O 1
ATOM 1603 N N . PHE A 1 202 ? 20.167 -0.507 -11.941 1.00 73.88 202 PHE A N 1
ATOM 1604 C CA . PHE A 1 202 ? 19.850 0.736 -12.663 1.00 73.88 202 PHE A CA 1
ATOM 1605 C C . PHE A 1 202 ? 18.730 1.585 -12.028 1.00 73.88 202 PHE A C 1
ATOM 1607 O O . PHE A 1 202 ? 18.515 2.721 -12.445 1.00 73.88 202 PHE A O 1
ATOM 1614 N N . GLY A 1 203 ? 18.028 1.080 -11.008 1.00 77.88 203 GLY A N 1
ATOM 1615 C CA . GLY A 1 203 ? 17.020 1.820 -10.247 1.00 77.88 203 GLY A CA 1
ATOM 1616 C C . GLY A 1 203 ? 17.574 2.703 -9.120 1.00 77.88 203 GLY A C 1
ATOM 1617 O O . GLY A 1 203 ? 16.807 3.462 -8.527 1.00 77.88 203 GLY A O 1
ATOM 1618 N N . VAL A 1 204 ? 18.882 2.655 -8.825 1.00 82.44 204 VAL A N 1
ATOM 1619 C CA . VAL A 1 204 ? 19.519 3.482 -7.775 1.00 82.44 204 VAL A CA 1
ATOM 1620 C C . VAL A 1 204 ? 19.219 4.987 -7.915 1.00 82.44 204 VAL A C 1
ATOM 1622 O O . VAL A 1 204 ? 18.895 5.608 -6.904 1.00 82.44 204 VAL A O 1
ATOM 1625 N N . PRO A 1 205 ? 19.244 5.610 -9.112 1.00 84.44 205 PRO A N 1
ATOM 1626 C CA . PRO A 1 205 ? 18.926 7.034 -9.239 1.00 84.44 205 PRO A CA 1
ATOM 1627 C C . PRO A 1 205 ? 17.506 7.389 -8.777 1.00 84.44 205 PRO A C 1
ATOM 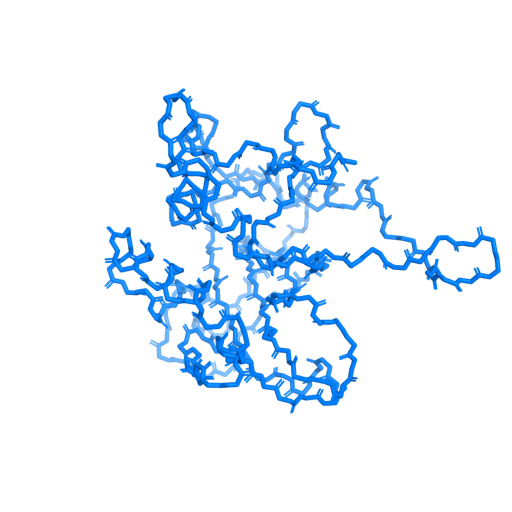1629 O O . PRO A 1 205 ? 17.314 8.409 -8.118 1.00 84.44 205 PRO A O 1
ATOM 1632 N N . VAL A 1 206 ? 16.515 6.537 -9.067 1.00 83.06 206 VAL A N 1
ATOM 1633 C CA . VAL A 1 206 ? 15.130 6.737 -8.603 1.00 83.06 206 VAL A CA 1
ATOM 1634 C C . VAL A 1 206 ? 15.065 6.649 -7.080 1.00 83.06 206 VAL A C 1
ATOM 1636 O O . VAL A 1 206 ? 14.428 7.490 -6.451 1.00 83.06 206 VAL A O 1
ATOM 1639 N N . LEU A 1 207 ? 15.785 5.691 -6.490 1.00 83.62 207 LEU A N 1
ATOM 1640 C CA . LEU A 1 207 ? 15.882 5.535 -5.040 1.00 83.62 207 LEU A CA 1
ATOM 1641 C C . LEU A 1 207 ? 16.510 6.766 -4.361 1.00 83.62 207 LEU A C 1
ATOM 1643 O O . LEU A 1 207 ? 16.035 7.203 -3.317 1.00 83.62 207 LEU A O 1
ATOM 1647 N N . LEU A 1 208 ? 17.549 7.363 -4.953 1.00 85.00 208 LEU A N 1
ATOM 1648 C CA . LEU A 1 208 ? 18.174 8.581 -4.420 1.00 85.00 208 LEU A CA 1
ATOM 1649 C C . LEU A 1 208 ? 17.236 9.792 -4.489 1.00 85.00 208 LEU A C 1
ATOM 1651 O O . LEU A 1 208 ? 17.203 10.607 -3.562 1.00 85.00 208 LEU A O 1
ATOM 1655 N N . ILE A 1 209 ? 16.454 9.906 -5.565 1.00 84.62 209 ILE A N 1
ATOM 1656 C CA . ILE A 1 209 ? 15.421 10.938 -5.693 1.00 84.62 209 ILE A CA 1
ATOM 1657 C C . ILE A 1 209 ? 14.334 10.733 -4.633 1.00 84.62 209 ILE A C 1
ATOM 1659 O O . ILE A 1 209 ? 13.972 11.694 -3.952 1.00 84.62 209 ILE A O 1
ATOM 1663 N N . GLU A 1 210 ? 13.847 9.499 -4.468 1.00 83.12 210 GLU A N 1
ATOM 1664 C CA . GLU A 1 210 ? 12.874 9.128 -3.435 1.00 83.12 210 GLU A CA 1
ATOM 1665 C C . GLU A 1 210 ? 13.393 9.521 -2.046 1.00 83.12 210 GLU A C 1
ATOM 1667 O O . GLU A 1 210 ? 12.734 10.286 -1.342 1.00 83.12 210 GLU A O 1
ATOM 1672 N N . ALA A 1 211 ? 14.610 9.095 -1.695 1.00 83.69 211 ALA A N 1
ATOM 1673 C CA . ALA A 1 211 ? 15.244 9.416 -0.421 1.00 83.69 211 ALA A CA 1
ATOM 1674 C C . ALA A 1 211 ? 15.352 10.932 -0.199 1.00 83.69 211 ALA A C 1
ATOM 1676 O O . ALA A 1 211 ? 14.964 11.432 0.853 1.00 83.69 211 ALA A O 1
ATOM 1677 N N . THR A 1 212 ? 15.805 11.684 -1.206 1.00 84.38 212 THR A N 1
ATOM 1678 C CA . THR A 1 212 ? 15.944 13.146 -1.114 1.00 84.38 212 THR A CA 1
ATOM 1679 C C . THR A 1 212 ? 14.601 13.842 -0.896 1.00 84.38 212 THR A C 1
ATOM 1681 O O . THR A 1 212 ? 14.521 14.823 -0.157 1.00 84.38 212 THR A O 1
ATOM 1684 N N . LEU A 1 213 ? 13.543 13.373 -1.560 1.00 83.38 213 LEU A N 1
ATOM 1685 C CA . LEU A 1 213 ? 12.206 13.942 -1.418 1.00 83.38 213 LEU A CA 1
ATOM 1686 C C . LEU A 1 213 ? 11.605 13.638 -0.050 1.00 83.38 213 LEU A C 1
ATOM 1688 O O . LEU A 1 213 ? 11.126 14.562 0.605 1.00 83.38 213 LEU A O 1
ATOM 1692 N N . PHE A 1 214 ? 11.671 12.382 0.394 1.00 81.19 214 PHE A N 1
ATOM 1693 C CA . PHE A 1 214 ? 11.180 12.001 1.714 1.00 81.19 214 PHE A CA 1
ATOM 1694 C C . PHE A 1 214 ? 11.982 12.682 2.823 1.00 81.19 214 PHE A C 1
ATOM 1696 O O . PHE A 1 214 ? 11.368 13.216 3.728 1.00 81.19 214 PHE A O 1
ATOM 1703 N N . MET A 1 215 ? 13.311 12.806 2.727 1.00 82.50 215 MET A N 1
ATOM 1704 C CA . MET A 1 215 ? 14.115 13.554 3.714 1.00 82.50 215 MET A CA 1
ATOM 1705 C C . MET A 1 215 ? 13.701 15.025 3.869 1.00 82.50 215 MET A C 1
ATOM 1707 O O . MET A 1 215 ? 13.957 15.631 4.905 1.00 82.50 215 MET A O 1
ATOM 1711 N N . LYS A 1 216 ? 13.108 15.630 2.832 1.00 81.00 216 LYS A N 1
ATOM 1712 C CA . LYS A 1 216 ? 12.651 17.029 2.863 1.00 81.00 216 LYS A CA 1
ATOM 1713 C C . LYS A 1 216 ? 11.232 17.195 3.402 1.00 81.00 216 LYS A C 1
ATOM 1715 O O . LYS A 1 216 ? 10.877 18.305 3.785 1.00 81.00 216 LYS A O 1
ATOM 1720 N N . ILE A 1 217 ? 10.418 16.145 3.336 1.00 75.88 217 ILE A N 1
ATOM 1721 C CA . ILE A 1 217 ? 8.973 16.191 3.606 1.00 75.88 217 ILE A CA 1
ATOM 1722 C C . ILE A 1 217 ? 8.637 15.446 4.903 1.00 75.88 217 ILE A C 1
ATOM 1724 O O . ILE A 1 217 ? 7.771 15.878 5.654 1.00 75.88 217 ILE A O 1
ATOM 1728 N N . ASP A 1 218 ? 9.353 14.364 5.188 1.00 72.50 218 ASP A N 1
ATOM 1729 C CA . ASP A 1 218 ? 9.177 13.491 6.338 1.00 72.50 218 ASP A CA 1
ATOM 1730 C C . ASP A 1 218 ? 10.359 13.642 7.309 1.00 72.50 218 ASP A C 1
ATOM 1732 O O . ASP A 1 218 ? 11.524 13.706 6.909 1.00 72.50 218 ASP A O 1
ATOM 1736 N N . ARG A 1 219 ? 10.060 13.682 8.611 1.00 68.50 219 ARG A N 1
ATOM 1737 C CA . ARG A 1 219 ? 11.074 13.732 9.672 1.00 68.50 219 ARG A CA 1
ATOM 1738 C C . ARG A 1 219 ? 11.804 12.399 9.834 1.00 68.50 219 ARG A C 1
ATOM 1740 O O . ARG A 1 219 ? 12.934 12.403 10.319 1.00 68.50 219 ARG A O 1
ATOM 1747 N N . GLN A 1 220 ? 11.183 11.279 9.456 1.00 65.75 220 GLN A N 1
ATOM 1748 C CA . GLN A 1 220 ? 11.772 9.941 9.552 1.00 65.75 220 GLN A CA 1
ATOM 1749 C C . GLN A 1 220 ? 11.639 9.165 8.230 1.00 65.75 220 GLN A C 1
ATOM 1751 O O . GLN A 1 220 ? 10.930 8.173 8.143 1.00 65.75 220 GLN A O 1
ATOM 1756 N N . PRO A 1 221 ? 12.385 9.543 7.183 1.00 60.94 221 PRO A N 1
ATOM 1757 C CA . PRO A 1 221 ? 12.190 9.031 5.821 1.00 60.94 221 PRO A CA 1
ATOM 1758 C C . PRO A 1 221 ? 12.463 7.526 5.647 1.00 60.94 221 PRO A C 1
ATOM 1760 O O . PRO A 1 221 ? 12.040 6.930 4.656 1.00 60.94 221 PRO A O 1
ATOM 1763 N N . THR A 1 222 ? 13.193 6.908 6.582 1.00 56.31 222 THR A N 1
ATOM 1764 C CA . THR A 1 222 ? 13.515 5.471 6.588 1.00 56.31 222 THR A CA 1
ATOM 1765 C C . THR A 1 222 ? 12.656 4.654 7.556 1.00 56.31 222 THR A C 1
ATOM 1767 O O . THR A 1 222 ? 12.698 3.427 7.492 1.00 56.31 222 THR A O 1
ATOM 1770 N N . GLN A 1 223 ? 11.873 5.301 8.428 1.00 58.34 223 GLN A N 1
ATOM 1771 C CA . GLN A 1 223 ? 10.895 4.650 9.303 1.00 58.34 223 GLN A CA 1
ATOM 1772 C C . GLN A 1 223 ? 9.514 5.073 8.834 1.00 58.34 223 GLN A C 1
ATOM 1774 O O . GLN A 1 223 ? 9.108 6.217 9.005 1.00 58.34 223 GLN A O 1
ATOM 1779 N N . ARG A 1 224 ? 8.790 4.164 8.190 1.00 61.34 224 ARG A N 1
ATOM 1780 C CA . ARG A 1 224 ? 7.478 4.523 7.660 1.00 61.34 224 ARG A CA 1
ATOM 1781 C C . ARG A 1 224 ? 6.433 4.357 8.764 1.00 61.34 224 ARG A C 1
ATOM 1783 O O . ARG A 1 224 ? 6.481 3.382 9.509 1.00 61.34 224 ARG A O 1
ATOM 1790 N N . GLN A 1 225 ? 5.549 5.354 8.867 1.00 57.00 225 GLN A N 1
ATOM 1791 C CA . GLN A 1 225 ? 4.514 5.518 9.896 1.00 57.00 225 GLN A CA 1
ATOM 1792 C C . GLN A 1 225 ? 3.915 4.182 10.388 1.00 57.00 225 GLN A 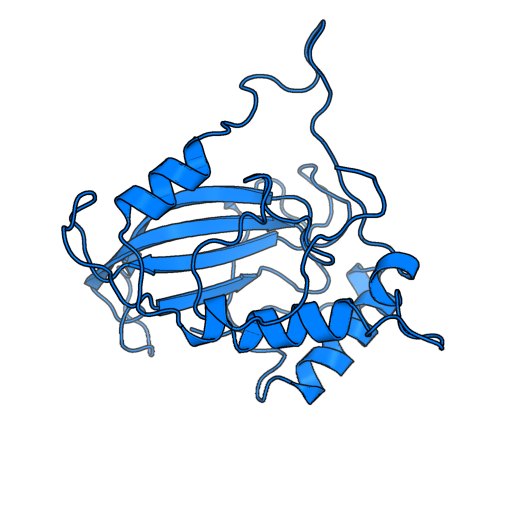C 1
ATOM 1794 O O . GLN A 1 225 ? 3.486 3.353 9.576 1.00 57.00 225 GLN A O 1
ATOM 1799 N N . LEU A 1 226 ? 3.864 4.027 11.715 1.00 48.84 226 LEU A N 1
ATOM 1800 C CA . LEU A 1 226 ? 2.911 3.186 12.444 1.00 48.84 226 LEU A CA 1
ATOM 1801 C C . LEU A 1 226 ? 1.971 4.133 13.196 1.00 48.84 226 LEU A C 1
ATOM 1803 O O . LEU A 1 226 ? 2.500 4.963 13.968 1.00 48.84 226 LEU A O 1
#